Protein 4RGL (pdb70)

Sequence (317 aa):
YQPPYTITPAIVNLVAEIGEIIGRYTVLAEQNLTPRLRRENRIRTIQASLAIENNTLTLEQVTAVIDGKRVLGHPREIQEVRNAFATYEAEDWDASVEGDLLAAHELLRGLVDETGRYRSGGVGIFRGEQLVHAPPADRVPKLADLLDWLENTNEHPLVASCIFHYEFEFIHPFADGNGRGRLWQTLILRNWKPLLAYLPVETVIRDRQEDYYRVLAVADSQADATPFVEFLGALRDAVREAVSTDHQVTDQVAALIRAIGGGELSSNDLQALGLSHRPTFRNNYLNPAEDEWIERTQPDSPRSPTQRYRLTGKGQR

B-factor: mean 91.27, std 25.78, range [36.93, 180.99]

Foldseek 3Di:
DDAQDDDDPLLVVLVVLLVVLVVVCPDCVVVVCDPVNLVLLLLLQQQLLVVLVVLPADSVQLCCLVVVHDHDDDPLSSVLSVLSSVLLVCVPDDLLDLQRVQVSQCSNDPNDDDGSFFDQADEWQDQDPDDIDAPGLVCLVVLNVLSVCLVPPPDDLLQNLLSSLLSQSRHVGHRDCSSVSSSSSCVSVCVVPVVSSSQSLSNLCSVCSNVLSVQSVVCVVVSHSHSSSSCSVSSSVRSVVVVVVVCDDDPQQVQLLVQQPAHWADLVSSVSVPDDDSVCCVVVYVVVVCVQQKDWPCPVCPPDPPIIIGGDPDDDD

InterPro domains:
  IPR003812 Fido domain [PF02661] (106-200)
  IPR003812 Fido domain [PS51459] (103-245)
  IPR036390 Winged helix DNA-binding domain superfamily [SSF46785] (270-339)
  IPR036597 Fido-like domain superfamily [G3DSA:1.10.3290.10] (18-261)
  IPR036597 Fido-like domain superfamily [SSF140931] (83-255)
  IPR040198 Fido domain-containing protein [PTHR13504] (40-256)
  IPR049514 Filamentation induced by cAMP protein Fic-like, C-terminal domain [PF21247] (266-329)

Nearest PDB structures (foldseek):
  4rgl-assembly1_A  TM=1.003E+00  e=3.713E-45  Oleidesulfovibrio alaskensis G20
  8cil-assembly1_B  TM=5.650E-01  e=2.482E-09  Coxiella burnetii
  8cil-assembly1_A  TM=5.844E-01  e=5.181E-09  Coxiella burnetii
  7xux-assembly1_B  TM=5.825E-01  e=9.828E-08  Yersinia pseudotuberculosis IP 32953
  2di3-assembly1_B  TM=2.719E-01  e=4.373E+00  Corynebacterium glutamicum

Organism: Oleidesulfovibrio alaskensis (strain ATCC BAA-1058 / DSM 17464 / G20) (NCBI:txid207559)

Radius of gyration: 26.07 Å; Cα contacts (8 Å, |Δi|>4): 380; chains: 1; bounding box: 66×76×45 Å

Secondary structure (DSSP, 8-state):
--------HHHHHHHHHHHHHHHHHTTTGGGT--HHHHHHHHHHHHHHHHHHTT----HHHHHHHHHT----S-HHHHHHHHHHHHHHT-----TT-HHHHHHHHHH---S-SS-SS--SS--PPP-TTSPP----TTTTTT--HHHHHHHH--S-HHHHHHHHHHHHHHH--SSS-S---HHHHHHHHHTT-GGGGG--THHHHHHTHHHHHHHHHHHHHHT-SHHHHH--HHHHHHHHHHHHTT----HHHHHHHHHHTTS-EETTT---S----HHHHIIIIITT---SSEEES-SS-SS-TT-EEEESS----

Solvent-accessible surface area: 16980 Å² total

Structure (mmCIF, N/CA/C/O backbone):
data_4RGL
#
_entry.id   4RGL
#
_cell.length_a   56.129
_cell.length_b   56.129
_cell.length_c   251.447
_cell.angle_alpha   90.000
_cell.angle_beta   90.000
_cell.angle_gamma   90.000
#
_symmetry.space_group_name_H-M   'P 43 21 2'
#
loop_
_entity.id
_entity.type
_entity.pdbx_description
1 polymer 'Filamentation induced by cAMP protein Fic'
2 non-polymer 'UNKNOWN LIGAND'
3 water water
#
loop_
_atom_site.group_PDB
_atom_site.id
_atom_site.type_symbol
_atom_site.label_atom_id
_atom_site.label_alt_id
_atom_site.label_comp_id
_atom_site.label_asym_id
_atom_site.label_entity_id
_atom_site.label_seq_id
_atom_site.pdbx_PDB_ins_code
_atom_site.Cartn_x
_atom_site.Cartn_y
_atom_site.Cartn_z
_atom_site.occupancy
_atom_site.B_iso_or_equiv
_atom_site.auth_seq_id
_atom_site.auth_comp_id
_atom_site.auth_asym_id
_atom_site.auth_atom_id
_atom_site.pdbx_PDB_model_num
ATOM 1 N N . TYR A 1 8 ? 4.596 -12.518 46.377 1.00 140.37 7 TYR A N 1
ATOM 2 C CA . TYR A 1 8 ? 5.202 -11.195 46.289 1.00 137.47 7 TYR A CA 1
ATOM 3 C C . TYR A 1 8 ? 4.583 -10.222 47.306 1.00 140.20 7 TYR A C 1
ATOM 4 O O . TYR A 1 8 ? 3.357 -10.085 47.369 1.00 140.46 7 TYR A O 1
ATOM 13 N N . GLN A 1 9 ? 5.442 -9.477 48.030 1.00 134.89 8 GLN A N 1
ATOM 14 C CA . GLN A 1 9 ? 5.009 -8.393 48.911 1.00 133.53 8 GLN A CA 1
ATOM 15 C C . GLN A 1 9 ? 6.153 -7.373 49.104 1.00 135.17 8 GLN A C 1
ATOM 16 O O . GLN A 1 9 ? 7.302 -7.758 49.346 1.00 134.89 8 GLN A O 1
ATOM 22 N N . PRO A 1 10 ? 5.855 -6.061 48.998 1.00 129.66 9 PRO A N 1
ATOM 23 C CA . PRO A 1 10 ? 6.916 -5.052 49.186 1.00 128.00 9 PRO A CA 1
ATOM 24 C C . PRO A 1 10 ? 7.399 -4.978 50.667 1.00 133.26 9 PRO A C 1
ATOM 25 O O . PRO A 1 10 ? 6.757 -5.555 51.556 1.00 134.45 9 PRO A O 1
ATOM 29 N N . PRO A 1 11 ? 8.550 -4.280 50.953 1.00 129.08 10 PRO A N 1
ATOM 30 C CA . PRO A 1 11 ? 9.074 -4.266 52.342 1.00 129.75 10 PRO A CA 1
ATOM 31 C C . PRO A 1 11 ? 8.214 -3.413 53.287 1.00 132.71 10 PRO A C 1
ATOM 32 O O . PRO A 1 11 ? 8.676 -2.386 53.798 1.00 131.54 10 PRO A O 1
ATOM 36 N N . TYR A 1 12 ? 6.994 -3.874 53.573 1.00 129.49 11 TYR A N 1
ATOM 37 C CA . TYR A 1 12 ? 6.093 -3.158 54.455 1.00 129.16 11 TYR A CA 1
ATOM 38 C C . TYR A 1 12 ? 6.250 -3.648 55.891 1.00 134.37 11 TYR A C 1
ATOM 39 O O . TYR A 1 12 ? 5.889 -4.789 56.200 1.00 136.45 11 TYR A O 1
ATOM 41 N N . THR A 1 13 ? 6.865 -2.812 56.759 1.00 129.04 12 THR A N 1
ATOM 42 C CA . THR A 1 13 ? 7.008 -3.109 58.196 1.00 129.61 12 THR A CA 1
ATOM 43 C C . THR A 1 13 ? 6.503 -1.910 59.014 1.00 130.20 12 THR A C 1
ATOM 44 O O . THR A 1 13 ? 7.041 -0.806 58.890 1.00 128.85 12 THR A O 1
ATOM 48 N N . ILE A 1 14 ? 5.426 -2.116 59.803 1.00 125.08 13 ILE A N 1
ATOM 49 C CA . ILE A 1 14 ? 4.768 -1.039 60.561 1.00 123.16 13 ILE A CA 1
ATOM 50 C C . ILE A 1 14 ? 5.692 -0.539 61.710 1.00 124.43 13 ILE A C 1
ATOM 51 O O . ILE A 1 14 ? 6.655 -1.215 62.069 1.00 125.45 13 ILE A O 1
ATOM 56 N N . THR A 1 15 ? 5.417 0.670 62.225 1.00 117.72 14 THR A N 1
ATOM 57 C CA . THR A 1 15 ? 6.197 1.291 63.298 1.00 117.11 14 THR A CA 1
ATOM 58 C C . THR A 1 15 ? 5.259 2.165 64.181 1.00 119.57 14 THR A C 1
ATOM 59 O O . THR A 1 15 ? 4.248 2.669 63.686 1.00 118.55 14 THR A O 1
ATOM 63 N N . PRO A 1 16 ? 5.581 2.366 65.496 1.00 115.86 15 PRO A N 1
ATOM 64 C CA . PRO A 1 16 ? 4.693 3.188 66.347 1.00 115.27 15 PRO A CA 1
ATOM 65 C C . PRO A 1 16 ? 4.445 4.593 65.766 1.00 113.00 15 PRO A C 1
ATOM 66 O O . PRO A 1 16 ? 3.420 5.197 66.056 1.00 112.74 15 PRO A O 1
ATOM 70 N N . ALA A 1 17 ? 5.375 5.101 64.944 1.00 104.77 16 ALA A N 1
ATOM 71 C CA . ALA A 1 17 ? 5.206 6.407 64.304 1.00 101.26 16 ALA A CA 1
ATOM 72 C C . ALA A 1 17 ? 4.079 6.368 63.259 1.00 99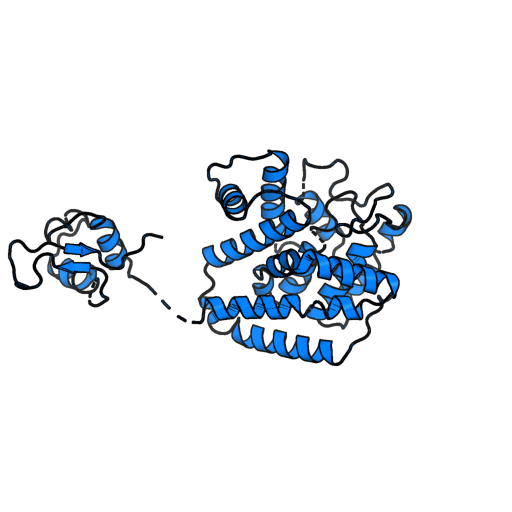.97 16 ALA A C 1
ATOM 73 O O . ALA A 1 17 ? 3.297 7.317 63.167 1.00 98.90 16 ALA A O 1
ATOM 75 N N . ILE A 1 18 ? 3.969 5.238 62.495 1.00 93.17 17 ILE A N 1
ATOM 76 C CA . ILE A 1 18 ? 2.931 5.071 61.465 1.00 90.43 17 ILE A CA 1
ATOM 77 C C . ILE A 1 18 ? 1.533 5.075 62.105 1.00 93.29 17 ILE A C 1
ATOM 78 O O . ILE A 1 18 ? 0.668 5.833 61.666 1.00 91.60 17 ILE A O 1
ATOM 83 N N . VAL A 1 19 ? 1.316 4.238 63.155 1.00 91.06 18 VAL A N 1
ATOM 84 C CA . VAL A 1 19 ? -0.007 4.118 63.788 1.00 91.41 18 VAL A CA 1
ATOM 85 C C . VAL A 1 19 ? -0.446 5.483 64.373 1.00 91.27 18 VAL A C 1
ATOM 86 O O . VAL A 1 19 ? -1.619 5.832 64.279 1.00 90.35 18 VAL A O 1
ATOM 90 N N . ASN A 1 20 ? 0.517 6.283 64.886 1.00 85.69 19 ASN A N 1
ATOM 91 C CA . ASN A 1 20 ? 0.221 7.617 65.415 1.00 84.74 19 ASN A CA 1
ATOM 92 C C . ASN A 1 20 ? -0.159 8.585 64.279 1.00 84.19 19 ASN A C 1
ATOM 93 O O . ASN A 1 20 ? -1.052 9.425 64.453 1.00 83.13 19 ASN A O 1
ATOM 98 N N . LEU A 1 21 ? 0.484 8.437 63.105 1.00 77.94 20 LEU A N 1
ATOM 99 C CA . LEU A 1 21 ? 0.166 9.272 61.937 1.00 74.67 20 LEU A CA 1
ATOM 100 C C . LEU A 1 21 ? -1.183 8.879 61.349 1.00 77.42 20 LEU A C 1
ATOM 101 O O . LEU A 1 21 ? -1.980 9.752 61.019 1.00 76.57 20 LEU A O 1
ATOM 106 N N . VAL A 1 22 ? -1.479 7.559 61.308 1.00 73.75 21 VAL A N 1
ATOM 107 C CA . VAL A 1 22 ? -2.772 7.056 60.831 1.00 73.10 21 VAL A CA 1
ATOM 108 C C . VAL A 1 22 ? -3.887 7.541 61.775 1.00 78.40 21 VAL A C 1
ATOM 109 O O . VAL A 1 22 ? -4.918 8.030 61.310 1.00 77.73 21 VAL A O 1
ATOM 113 N N . ALA A 1 23 ? -3.633 7.492 63.095 1.00 76.61 22 ALA A N 1
ATOM 114 C CA . ALA A 1 23 ? -4.585 7.953 64.095 1.00 77.53 22 ALA A CA 1
ATOM 115 C C . ALA A 1 23 ? -4.873 9.436 63.935 1.00 80.42 22 ALA A C 1
ATOM 116 O O . ALA A 1 23 ? -6.036 9.846 63.994 1.00 80.63 22 ALA A O 1
ATOM 118 N N . GLU A 1 24 ? -3.821 10.253 63.723 1.00 75.54 23 GLU A N 1
ATOM 119 C CA . GLU A 1 24 ? -4.000 11.692 63.608 1.00 74.53 23 GLU A CA 1
ATOM 120 C C . GLU A 1 24 ? -4.705 12.046 62.281 1.00 76.50 23 GLU A C 1
ATOM 121 O O . GLU A 1 24 ? -5.701 12.775 62.299 1.00 75.83 23 GLU A O 1
ATOM 127 N N . ILE A 1 25 ? -4.231 11.464 61.135 1.00 71.23 24 ILE A N 1
ATOM 128 C CA . ILE A 1 25 ? -4.862 11.691 59.823 1.00 69.44 24 ILE A CA 1
ATOM 129 C C . ILE A 1 25 ? -6.341 11.306 59.893 1.00 74.24 24 ILE A C 1
ATOM 130 O O . ILE A 1 25 ? -7.204 12.118 59.561 1.00 73.62 24 ILE A O 1
ATOM 135 N N . GLY A 1 26 ? -6.617 10.104 60.414 1.00 72.01 25 GLY A N 1
ATOM 136 C CA . GLY A 1 26 ? -7.978 9.617 60.607 1.00 72.62 25 GLY A CA 1
ATOM 137 C C . GLY A 1 26 ? -8.848 10.596 61.365 1.00 76.40 25 GLY A C 1
ATOM 138 O O . GLY A 1 26 ? -9.915 10.980 60.883 1.00 75.75 25 GLY A O 1
ATOM 139 N N . GLU A 1 27 ? -8.350 11.087 62.519 1.00 73.63 26 GLU A N 1
ATOM 140 C CA . GLU A 1 27 ? -9.080 12.055 63.333 1.00 74.44 26 GLU A CA 1
ATOM 141 C C . GLU A 1 27 ? -9.281 13.381 62.574 1.00 79.94 26 GLU A C 1
ATOM 142 O O . GLU A 1 27 ? -10.387 13.921 62.575 1.00 80.28 26 GLU A O 1
ATOM 148 N N . ILE A 1 28 ? -8.207 13.901 61.920 1.00 76.55 27 ILE A N 1
ATOM 149 C CA . ILE A 1 28 ? -8.288 15.170 61.180 1.00 75.77 27 ILE A CA 1
ATOM 150 C C . ILE A 1 28 ? -9.367 15.069 60.076 1.00 80.23 27 ILE A C 1
ATOM 151 O O . ILE A 1 28 ? -10.147 16.004 59.902 1.00 79.35 27 ILE A O 1
ATOM 156 N N . ILE A 1 29 ? -9.432 13.908 59.361 1.00 77.59 28 ILE A N 1
ATOM 157 C CA . ILE A 1 29 ? -10.455 13.683 58.325 1.00 77.44 28 ILE A CA 1
ATOM 158 C C . ILE A 1 29 ? -11.847 13.625 58.974 1.00 87.30 28 ILE A C 1
ATOM 159 O O . ILE A 1 29 ? -12.812 14.151 58.414 1.00 86.87 28 ILE A O 1
ATOM 164 N N . GLY A 1 30 ? -11.916 13.063 60.186 1.00 88.74 29 GLY A N 1
ATOM 165 C CA . GLY A 1 30 ? -13.147 13.027 60.969 1.00 91.91 29 GLY A CA 1
ATOM 166 C C . GLY A 1 30 ? -13.740 14.407 61.179 1.00 99.68 29 GLY A C 1
ATOM 167 O O . GLY A 1 30 ? -14.945 14.541 61.372 1.00 100.56 29 GLY A O 1
ATOM 168 N N . ARG A 1 31 ? -12.880 15.453 61.126 1.00 97.93 30 ARG A N 1
ATOM 169 C CA . ARG A 1 31 ? -13.303 16.856 61.170 1.00 98.73 30 ARG A CA 1
ATOM 170 C C . ARG A 1 31 ? -13.463 17.418 59.746 1.00 103.96 30 ARG A C 1
ATOM 171 O O . ARG A 1 31 ? -14.494 18.011 59.426 1.00 103.52 30 ARG A O 1
ATOM 179 N N . TYR A 1 32 ? -12.435 17.195 58.880 1.00 101.94 31 TYR A N 1
ATOM 180 C CA . TYR A 1 32 ? -12.400 17.665 57.473 1.00 101.42 31 TYR A CA 1
ATOM 181 C C . TYR A 1 32 ? -13.712 17.313 56.730 1.00 107.67 31 TYR A C 1
ATOM 182 O O . TYR A 1 32 ? -14.057 17.971 55.746 1.00 106.50 31 TYR A O 1
ATOM 191 N N . THR A 1 33 ? -14.441 16.286 57.217 1.00 106.62 32 THR A N 1
ATOM 192 C CA . THR A 1 33 ? -15.72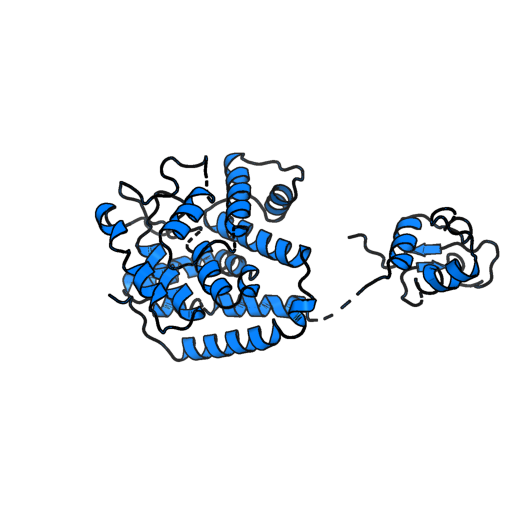9 15.905 56.651 1.00 107.35 32 THR A CA 1
ATOM 193 C C . THR A 1 33 ? -16.853 16.712 57.355 1.00 114.67 32 THR A C 1
ATOM 194 O O . THR A 1 33 ? -16.913 17.931 57.198 1.00 113.15 32 THR A O 1
ATOM 198 N N . VAL A 1 34 ? -17.704 16.030 58.174 1.00 115.49 33 VAL A N 1
ATOM 199 C CA . VAL A 1 34 ? -18.821 16.664 58.919 1.00 117.75 33 VAL A CA 1
ATOM 200 C C . VAL A 1 34 ? -19.555 17.714 58.008 1.00 124.36 33 VAL A C 1
ATOM 201 O O . VAL A 1 34 ? -20.146 17.337 56.991 1.00 124.30 33 VAL A O 1
ATOM 205 N N . LEU A 1 35 ? -19.470 19.019 58.364 1.00 122.21 34 LEU A N 1
ATOM 206 C CA . LEU A 1 35 ? -20.077 20.096 57.578 1.00 121.41 34 LEU A CA 1
ATOM 207 C C . LEU A 1 35 ? -18.998 20.914 56.867 1.00 124.16 34 LEU A C 1
ATOM 208 O O . LEU A 1 35 ? -19.323 21.817 56.088 1.00 123.18 34 LEU A O 1
ATOM 213 N N . ALA A 1 36 ? -17.696 20.561 57.095 1.0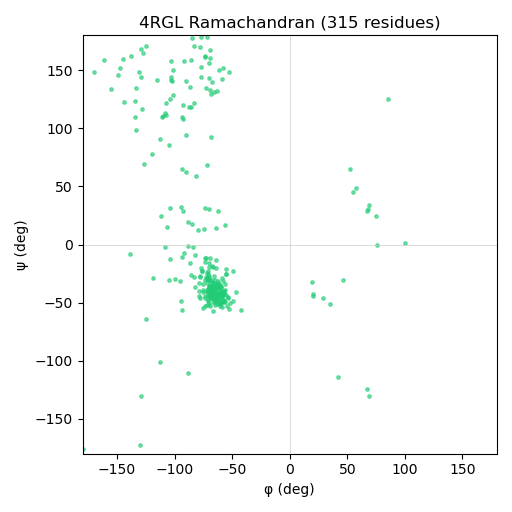0 120.30 35 ALA A N 1
ATOM 214 C CA . ALA A 1 36 ? -16.565 21.206 56.410 1.00 118.54 35 ALA A CA 1
ATOM 215 C C . ALA A 1 36 ? -16.542 20.817 54.918 1.00 121.35 35 ALA A C 1
ATOM 216 O O . ALA A 1 36 ? -15.897 21.491 54.110 1.00 119.33 35 ALA A O 1
ATOM 218 N N . GLU A 1 37 ? -17.286 19.740 54.554 1.00 118.91 36 GLU A N 1
ATOM 219 C CA . GLU A 1 37 ? -17.479 19.332 53.163 1.00 117.80 36 GLU A CA 1
ATOM 220 C C . GLU A 1 37 ? -18.524 20.222 52.496 1.00 120.93 36 GLU A C 1
ATOM 221 O O . GLU A 1 37 ? -18.472 20.432 51.282 1.00 120.16 36 GLU A O 1
ATOM 223 N N . GLN A 1 38 ? -19.463 20.790 53.310 1.00 117.36 37 GLN A N 1
ATOM 224 C CA . GLN A 1 38 ? -20.492 21.721 52.824 1.00 116.65 37 GLN A CA 1
ATOM 225 C C . GLN A 1 38 ? -19.945 23.183 52.774 1.00 117.86 37 GLN A C 1
ATOM 226 O O . GLN A 1 38 ? -20.726 24.139 52.695 1.00 117.95 37 GLN A O 1
ATOM 228 N N . ASN A 1 39 ? -18.604 23.336 52.812 1.00 111.66 38 ASN A N 1
ATOM 229 C CA . ASN A 1 39 ? -17.933 24.633 52.666 1.00 109.71 38 ASN A CA 1
ATOM 230 C C . ASN A 1 39 ? -17.038 24.616 51.440 1.00 110.37 38 ASN A C 1
ATOM 231 O O . ASN A 1 39 ? -16.809 25.657 50.824 1.00 109.33 38 ASN A O 1
ATOM 236 N N . LEU A 1 40 ? -16.528 23.412 51.079 1.00 105.09 39 LEU A N 1
ATOM 237 C CA . LEU A 1 40 ? -15.642 23.215 49.931 1.00 102.72 39 LEU A CA 1
ATOM 238 C C . LEU A 1 40 ? -16.410 23.439 48.615 1.00 105.10 39 LEU A C 1
ATOM 239 O O . LEU A 1 40 ? -17.065 22.519 48.111 1.00 105.67 39 LEU A O 1
ATOM 244 N N . THR A 1 41 ? -16.367 24.683 48.091 1.00 99.16 40 THR A N 1
ATOM 245 C CA . THR A 1 41 ? -17.067 25.062 46.856 1.00 97.61 40 THR A CA 1
ATOM 246 C C . THR A 1 41 ? -16.279 24.561 45.605 1.00 98.18 40 THR A C 1
ATOM 247 O O . THR A 1 41 ? -15.128 24.125 45.734 1.00 96.81 40 THR A O 1
ATOM 251 N N . PRO A 1 42 ? -16.874 24.643 44.372 1.00 93.24 41 PRO A N 1
ATOM 252 C CA . PRO A 1 42 ? -16.138 24.188 43.177 1.00 91.83 41 PRO A CA 1
ATOM 253 C C . PRO A 1 42 ? -14.847 24.988 42.952 1.00 93.49 41 PRO A C 1
ATOM 254 O O . PRO A 1 42 ? -13.841 24.423 42.504 1.00 92.93 41 PRO A O 1
ATOM 258 N N . ARG A 1 43 ? -14.868 26.309 43.282 1.00 87.82 42 ARG A N 1
ATOM 259 C CA . ARG A 1 43 ? -13.690 27.170 43.145 1.00 85.70 42 ARG A CA 1
ATOM 260 C C . ARG A 1 43 ? -12.568 26.709 44.078 1.00 85.55 42 ARG A C 1
ATOM 261 O O . ARG A 1 43 ? -11.414 26.639 43.653 1.00 84.12 42 ARG A O 1
ATOM 269 N N . LEU A 1 44 ? -12.916 26.331 45.337 1.00 79.81 43 LEU A N 1
ATOM 270 C CA . LEU A 1 44 ? -11.930 25.844 46.314 1.00 78.23 43 LEU A CA 1
ATOM 271 C C . LEU A 1 44 ? -11.335 24.500 45.867 1.00 77.42 43 LEU A C 1
ATOM 272 O O . LEU A 1 44 ? -10.115 24.319 45.939 1.00 76.20 43 LEU A O 1
ATOM 277 N N . ARG A 1 45 ? -12.193 23.572 45.351 1.00 71.17 44 ARG A N 1
ATOM 278 C CA . ARG A 1 45 ? -11.713 22.306 44.776 1.00 69.31 44 ARG A CA 1
ATOM 279 C C . ARG A 1 45 ? -10.732 22.578 43.644 1.00 70.48 44 ARG A C 1
ATOM 280 O O . ARG A 1 45 ? -9.690 21.928 43.558 1.00 70.06 44 ARG A O 1
ATOM 288 N N . ARG A 1 46 ? -11.052 23.568 42.788 1.00 65.27 45 ARG A N 1
ATOM 289 C CA . ARG A 1 46 ? -10.201 23.938 41.671 1.00 64.60 45 ARG A CA 1
ATOM 290 C C . ARG A 1 46 ? -8.891 24.569 42.171 1.00 68.12 45 ARG A C 1
ATOM 291 O O . ARG A 1 46 ? -7.819 24.205 41.692 1.00 67.07 45 ARG A O 1
ATOM 299 N N . GLU A 1 47 ? -8.978 25.491 43.167 1.00 64.81 46 GLU A N 1
ATOM 300 C CA . GLU A 1 47 ? -7.789 26.122 43.754 1.00 64.09 46 GLU A CA 1
ATOM 301 C C . GLU A 1 47 ? -6.810 25.065 44.229 1.00 65.47 46 GLU A C 1
ATOM 302 O O . GLU A 1 47 ? -5.623 25.140 43.917 1.00 64.58 46 GLU A O 1
ATOM 308 N N . ASN A 1 48 ? -7.320 24.035 44.932 1.00 61.29 47 ASN A N 1
ATOM 309 C CA . ASN A 1 48 ? -6.504 22.927 45.419 1.00 60.83 47 ASN A CA 1
ATOM 310 C C . ASN A 1 48 ? -5.961 22.105 44.267 1.00 64.02 47 ASN A C 1
ATOM 311 O O . ASN A 1 48 ? -4.769 21.788 44.247 1.00 63.95 47 ASN A O 1
ATOM 316 N N . ARG A 1 49 ? -6.832 21.768 43.284 1.00 59.46 48 ARG A N 1
ATOM 317 C CA . ARG A 1 49 ? -6.430 20.999 42.108 1.00 57.95 48 ARG A CA 1
ATOM 318 C C . ARG A 1 49 ? -5.308 21.729 41.341 1.00 60.24 48 ARG A C 1
ATOM 319 O O . ARG A 1 49 ? -4.315 21.105 40.983 1.00 59.99 48 ARG A O 1
ATOM 327 N N . ILE A 1 50 ? -5.436 23.071 41.168 1.00 55.93 49 ILE A N 1
ATOM 328 C CA . ILE A 1 50 ? -4.417 23.877 40.491 1.00 55.40 49 ILE A CA 1
ATOM 329 C C . ILE A 1 50 ? -3.085 23.818 41.289 1.00 60.50 49 ILE A C 1
ATOM 330 O O . ILE A 1 50 ? -2.022 23.632 40.689 1.00 61.06 49 ILE A O 1
ATOM 335 N N . ARG A 1 51 ? -3.163 23.897 42.651 1.00 55.89 50 ARG A N 1
ATOM 336 C CA . ARG A 1 51 ? -1.982 23.785 43.522 1.00 55.13 50 ARG A CA 1
ATOM 337 C C . ARG A 1 51 ? -1.308 22.418 43.356 1.00 59.08 50 ARG A C 1
ATOM 338 O O . ARG A 1 51 ? -0.082 22.348 43.251 1.00 59.20 50 ARG A O 1
ATOM 346 N N . THR A 1 52 ? -2.116 21.327 43.321 1.00 54.96 51 THR A N 1
ATOM 347 C CA . THR A 1 52 ? -1.613 19.963 43.104 1.00 55.03 51 THR A CA 1
ATOM 348 C C . THR A 1 52 ? -0.849 19.873 41.756 1.00 59.01 51 THR A C 1
ATOM 349 O O . THR A 1 52 ? 0.284 19.384 41.716 1.00 58.85 51 THR A O 1
ATOM 353 N N . ILE A 1 53 ? -1.463 20.373 40.677 1.00 54.61 52 ILE A N 1
ATOM 354 C CA . ILE A 1 53 ? -0.885 20.310 39.341 1.00 54.22 52 ILE A CA 1
ATOM 355 C C . ILE A 1 53 ? 0.402 21.144 39.279 1.00 60.51 52 ILE A C 1
ATOM 356 O O . ILE A 1 53 ? 1.446 20.626 38.879 1.00 60.49 52 ILE A O 1
ATOM 361 N N . GLN A 1 54 ? 0.337 22.419 39.714 1.00 57.99 53 GLN A N 1
ATOM 362 C CA . GLN A 1 54 ? 1.489 23.311 39.667 1.00 57.91 53 GLN A CA 1
ATOM 363 C C . GLN A 1 54 ? 2.671 22.714 40.444 1.00 63.90 53 GLN A C 1
ATOM 364 O O . GLN A 1 54 ? 3.772 22.649 39.913 1.00 64.33 53 GLN A O 1
ATOM 370 N N . ALA A 1 55 ? 2.430 22.244 41.683 1.00 61.46 54 ALA A N 1
ATOM 371 C CA . ALA A 1 55 ? 3.498 21.688 42.519 1.00 61.46 54 ALA A CA 1
ATOM 372 C C . ALA A 1 55 ? 4.054 20.386 41.924 1.00 63.64 54 ALA A C 1
ATOM 373 O O . ALA A 1 55 ? 5.270 20.245 41.806 1.00 63.47 54 ALA A O 1
ATOM 375 N N . SER A 1 56 ? 3.161 19.449 41.508 1.00 58.97 55 SER A N 1
ATOM 376 C CA . SER A 1 56 ? 3.590 18.166 40.912 1.00 58.42 55 SER A CA 1
ATOM 377 C C . SER A 1 56 ? 4.483 18.405 39.686 1.00 63.25 55 SER A C 1
ATOM 378 O O . SER A 1 56 ? 5.525 17.759 39.551 1.00 63.35 55 SER A O 1
ATOM 381 N N . LEU A 1 57 ? 4.117 19.396 38.838 1.00 60.26 56 LEU A N 1
ATOM 382 C CA . LEU A 1 57 ? 4.909 19.746 37.654 1.00 60.35 56 LEU A CA 1
ATOM 383 C C . LEU A 1 57 ? 6.173 20.526 38.046 1.00 64.70 56 LEU A C 1
ATOM 384 O O . LEU A 1 57 ? 7.218 20.349 37.419 1.00 65.33 56 LEU A O 1
ATOM 389 N N . ALA A 1 58 ? 6.087 21.366 39.105 1.00 60.33 57 ALA A N 1
ATOM 390 C CA . ALA A 1 58 ? 7.242 22.147 39.582 1.00 60.32 57 ALA A CA 1
ATOM 391 C C . ALA A 1 58 ? 8.358 21.228 40.066 1.00 63.82 57 ALA A C 1
ATOM 392 O O . ALA A 1 58 ? 9.537 21.534 39.864 1.00 63.55 57 ALA A O 1
ATOM 394 N N . ILE A 1 59 ? 7.988 20.074 40.684 1.00 59.90 58 ILE A N 1
ATOM 395 C CA . ILE A 1 59 ? 8.963 19.090 41.171 1.00 59.70 58 ILE A CA 1
ATOM 396 C C . ILE A 1 59 ? 9.774 18.536 39.995 1.00 64.90 58 ILE A C 1
ATOM 397 O O . ILE A 1 59 ? 10.972 18.288 40.136 1.00 64.79 58 ILE A O 1
ATOM 402 N N . GLU A 1 60 ? 9.135 18.403 38.816 1.00 62.62 59 GLU A N 1
ATOM 403 C CA . GLU A 1 60 ? 9.808 17.889 37.629 1.00 63.02 59 GLU A CA 1
ATOM 404 C C . GLU A 1 60 ? 10.348 19.058 36.762 1.00 68.37 59 GLU A C 1
ATOM 405 O O . GLU A 1 60 ? 10.434 18.943 35.535 1.00 68.12 59 GLU A O 1
ATOM 411 N N . ASN A 1 61 ? 10.741 20.167 37.428 1.00 66.62 60 ASN A N 1
ATOM 412 C CA . ASN A 1 61 ? 11.466 21.291 36.829 1.00 67.88 60 ASN A CA 1
ATOM 413 C C . ASN A 1 61 ? 10.601 22.093 35.808 1.00 71.60 60 ASN A C 1
ATOM 414 O O . ASN A 1 61 ? 11.159 22.762 34.934 1.00 72.01 60 ASN A O 1
ATOM 419 N N . ASN A 1 62 ? 9.271 22.149 36.020 1.00 67.64 61 ASN A N 1
ATOM 420 C CA . ASN A 1 62 ? 8.412 23.039 35.225 1.00 67.35 61 ASN A CA 1
ATOM 421 C C . ASN A 1 62 ? 8.456 24.441 35.839 1.00 71.85 61 ASN A C 1
ATOM 422 O O . ASN A 1 62 ? 8.213 24.597 37.039 1.00 70.86 61 ASN A O 1
ATOM 427 N N . THR A 1 63 ? 8.876 25.436 35.054 1.00 70.50 62 THR A N 1
ATOM 428 C CA . THR A 1 63 ? 9.187 26.771 35.577 1.00 71.98 62 THR A CA 1
ATOM 429 C C . THR A 1 63 ? 7.918 27.676 35.719 1.00 76.91 62 THR A C 1
ATOM 430 O O . THR A 1 63 ? 8.038 28.815 36.191 1.00 77.98 62 THR A O 1
ATOM 434 N N . LEU A 1 64 ? 6.727 27.176 35.324 1.00 72.10 63 LEU A N 1
ATOM 435 C CA . LEU A 1 64 ? 5.499 27.976 35.427 1.00 71.85 63 LEU A CA 1
ATOM 436 C C . LEU A 1 64 ? 5.114 28.215 36.893 1.00 76.74 63 LEU A C 1
ATOM 437 O O . LEU A 1 64 ? 5.266 27.317 37.734 1.00 76.72 63 LEU A O 1
ATOM 442 N N . THR A 1 65 ? 4.654 29.445 37.206 1.00 73.08 64 THR A N 1
ATOM 443 C CA . THR A 1 65 ? 4.242 29.818 38.566 1.00 72.21 64 THR A CA 1
ATOM 444 C C . THR A 1 65 ? 2.804 29.376 38.820 1.00 75.09 64 THR A C 1
ATOM 445 O O . THR A 1 65 ? 2.102 28.999 37.877 1.00 75.17 64 THR A O 1
ATOM 449 N N . LEU A 1 66 ? 2.341 29.472 40.082 1.00 71.01 65 LEU A N 1
ATOM 450 C CA . LEU A 1 66 ? 0.953 29.141 40.422 1.00 69.86 65 LEU A CA 1
ATOM 451 C C . LEU A 1 66 ? -0.006 30.075 39.683 1.00 75.35 65 LEU A C 1
ATOM 452 O O . LEU A 1 66 ? -0.972 29.611 39.080 1.00 74.79 65 LEU A O 1
ATOM 457 N N . GLU A 1 67 ? 0.332 31.382 39.634 1.00 73.80 66 GLU A N 1
ATOM 458 C CA . GLU A 1 67 ? -0.449 32.388 38.909 1.00 74.55 66 GLU A CA 1
ATOM 459 C C . GLU A 1 67 ? -0.569 32.012 37.409 1.00 76.14 66 GLU A C 1
ATOM 460 O O . GLU A 1 67 ? -1.647 32.149 36.823 1.00 75.55 66 GLU A O 1
ATOM 466 N N . GLN A 1 68 ? 0.533 31.502 36.809 1.00 71.34 67 GLN A N 1
ATOM 467 C CA . GLN A 1 68 ? 0.545 31.095 35.398 1.00 70.31 67 GLN A CA 1
ATOM 468 C C . GLN A 1 68 ? -0.299 29.832 35.185 1.00 72.87 67 GLN A C 1
ATOM 469 O O . GLN A 1 68 ? -1.178 29.822 34.324 1.00 73.11 67 GLN A O 1
ATOM 475 N N . VAL A 1 69 ? -0.051 28.773 35.995 1.00 67.28 68 VAL A N 1
ATOM 476 C CA . VAL A 1 69 ? -0.796 27.511 35.894 1.00 65.51 68 VAL A CA 1
ATOM 477 C C . VAL A 1 69 ? -2.315 27.782 36.057 1.00 69.35 68 VAL A C 1
ATOM 478 O O . VAL A 1 69 ? -3.121 27.236 35.298 1.00 68.53 68 VAL A O 1
ATOM 482 N N . THR A 1 70 ? -2.683 28.697 36.984 1.00 66.40 69 THR A N 1
ATOM 483 C CA . THR A 1 70 ? -4.077 29.108 37.171 1.00 66.44 69 THR A CA 1
ATOM 484 C C . THR A 1 70 ? -4.630 29.694 35.868 1.00 71.85 69 THR A C 1
ATOM 485 O O . THR A 1 70 ? -5.688 29.269 35.404 1.00 72.29 69 THR A O 1
ATOM 489 N N . ALA A 1 71 ? -3.877 30.631 35.249 1.00 68.22 70 ALA A N 1
ATOM 490 C CA . ALA A 1 71 ? -4.290 31.291 34.017 1.00 68.30 70 ALA A CA 1
ATOM 491 C C . ALA A 1 71 ? -4.441 30.282 32.856 1.00 72.05 70 ALA A C 1
ATOM 492 O O . ALA A 1 71 ? -5.366 30.412 32.055 1.00 72.35 70 ALA A O 1
ATOM 494 N N . VAL A 1 72 ? -3.542 29.257 32.785 1.00 67.88 71 VAL A N 1
ATOM 495 C CA . VAL A 1 72 ? -3.628 28.206 31.753 1.00 67.41 71 VAL A CA 1
ATOM 496 C C . VAL A 1 72 ? -4.945 27.465 31.891 1.00 72.52 71 VAL A C 1
ATOM 497 O O . VAL A 1 72 ? -5.697 27.355 30.925 1.00 72.08 71 VAL A O 1
ATOM 501 N N . ILE A 1 73 ? -5.237 26.977 33.109 1.00 70.40 72 ILE A N 1
ATOM 502 C CA . ILE A 1 73 ? -6.429 26.189 33.390 1.00 70.84 72 ILE A CA 1
ATOM 503 C C . ILE A 1 73 ? -7.699 27.084 33.320 1.00 77.26 72 ILE A C 1
ATOM 504 O O . ILE A 1 73 ? -8.754 26.606 32.913 1.00 77.05 72 ILE A O 1
ATOM 509 N N . ASP A 1 74 ? -7.570 28.390 33.651 1.00 75.36 73 ASP A N 1
ATOM 510 C CA . ASP A 1 74 ? -8.709 29.318 33.572 1.00 76.46 73 ASP A CA 1
ATOM 511 C C . ASP A 1 74 ? -9.069 29.624 32.123 1.00 81.74 73 ASP A C 1
ATOM 512 O O . ASP A 1 74 ? -10.229 29.890 31.822 1.00 82.47 73 ASP A O 1
ATOM 517 N N . GLY A 1 75 ? -8.074 29.581 31.245 1.00 78.70 74 GLY A N 1
ATOM 518 C CA . GLY A 1 75 ? -8.244 29.926 29.839 1.00 79.60 74 GLY A CA 1
ATOM 519 C C . GLY A 1 75 ? -7.761 31.329 29.531 1.00 84.39 74 GLY A C 1
ATOM 520 O O . GLY A 1 75 ? -7.819 31.773 28.379 1.00 85.01 74 GLY A O 1
ATOM 521 N N . LYS A 1 76 ? -7.227 32.032 30.574 1.00 80.65 75 LYS A N 1
ATOM 522 C CA . LYS A 1 76 ? -6.749 33.425 30.475 1.00 81.36 75 LYS A CA 1
ATOM 523 C C . LYS A 1 76 ? -5.426 33.514 29.676 1.00 87.21 75 LYS A C 1
ATOM 524 O O . LYS A 1 76 ? -4.888 32.486 29.247 1.00 86.12 75 LYS A O 1
ATOM 530 N N . ARG A 1 77 ? -4.896 34.762 29.492 1.00 86.35 76 ARG A N 1
ATOM 531 C CA . ARG A 1 77 ? -3.649 35.006 28.740 1.00 87.49 76 ARG A CA 1
ATOM 532 C C . ARG A 1 77 ? -2.458 34.384 29.460 1.00 90.78 76 ARG A C 1
ATOM 533 O O . ARG A 1 77 ? -2.312 34.559 30.676 1.00 89.41 76 ARG A O 1
ATOM 541 N N . VAL A 1 78 ? -1.620 33.617 28.724 1.00 87.63 77 VAL A N 1
ATOM 542 C CA . VAL A 1 78 ? -0.451 32.964 29.324 1.00 86.76 77 VAL A CA 1
ATOM 543 C C . VAL A 1 78 ? 0.778 33.164 28.448 1.00 91.04 77 VAL A C 1
ATOM 544 O O . VAL A 1 78 ? 0.788 32.745 27.287 1.00 90.39 77 VAL A O 1
ATOM 548 N N . LEU A 1 79 ? 1.842 33.732 29.028 1.00 88.42 78 LEU A N 1
ATOM 549 C CA . LEU A 1 79 ? 3.112 33.882 28.340 1.00 89.44 78 LEU A CA 1
ATOM 550 C C . LEU A 1 79 ? 4.130 32.915 28.922 1.00 91.98 78 LEU A C 1
ATOM 551 O O . LEU A 1 79 ? 4.448 32.990 30.114 1.00 91.21 78 LEU A O 1
ATOM 553 N N . GLY A 1 80 ? 4.543 31.944 28.113 1.00 87.54 79 GLY A N 1
ATOM 554 C CA . GLY A 1 80 ? 5.498 30.928 28.532 1.00 86.46 79 GLY A CA 1
ATOM 555 C C . GLY A 1 80 ? 5.822 29.929 27.443 1.00 90.75 79 GLY A C 1
ATOM 556 O O . GLY A 1 80 ? 5.353 30.063 26.309 1.00 90.71 79 GLY A O 1
ATOM 557 N N . HIS A 1 81 ?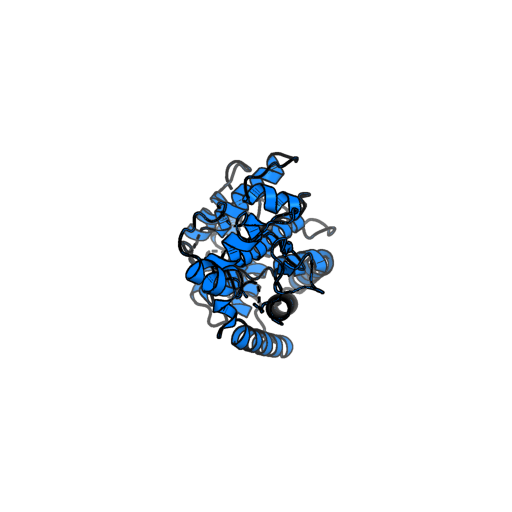 6.631 28.910 27.780 1.00 87.58 80 HIS A N 1
ATOM 558 C CA . HIS A 1 81 ? 7.034 27.881 26.827 1.00 87.85 80 HIS A CA 1
ATOM 559 C C . HIS A 1 81 ? 5.838 26.991 26.459 1.00 89.21 80 HIS A C 1
ATOM 560 O O . HIS A 1 81 ? 5.106 26.545 27.344 1.00 87.77 80 HIS A O 1
ATOM 567 N N . PRO A 1 82 ? 5.613 26.724 25.144 1.00 84.65 81 PRO A N 1
ATOM 568 C CA . PRO A 1 82 ? 4.421 25.943 24.751 1.00 83.09 81 PRO A CA 1
ATOM 569 C C . PRO A 1 82 ? 4.425 24.521 25.328 1.00 82.87 81 PRO A C 1
ATOM 570 O O . PRO A 1 82 ? 3.359 23.974 25.614 1.00 82.04 81 PRO A O 1
ATOM 574 N N . ARG A 1 83 ? 5.618 23.931 25.512 1.00 77.33 82 ARG A N 1
ATOM 575 C CA . ARG A 1 83 ? 5.747 22.574 26.056 1.00 75.59 82 ARG A CA 1
ATOM 576 C C . ARG A 1 83 ? 5.329 22.540 27.535 1.00 76.14 82 ARG A C 1
ATOM 577 O O . ARG A 1 83 ? 4.636 21.615 27.954 1.00 74.78 82 ARG A O 1
ATOM 585 N N . GLU A 1 84 ? 5.720 23.572 28.313 1.00 71.25 83 GLU A N 1
ATOM 586 C CA . GLU A 1 84 ? 5.342 23.667 29.725 1.00 69.32 83 GLU A CA 1
ATOM 587 C C . GLU A 1 84 ? 3.846 23.923 29.874 1.00 72.58 83 GLU A C 1
ATOM 588 O O . GLU A 1 84 ? 3.220 23.392 30.790 1.00 72.38 83 GLU A O 1
ATOM 594 N N . ILE A 1 85 ? 3.272 24.745 28.978 1.00 68.81 84 ILE A N 1
ATOM 595 C CA . ILE A 1 85 ? 1.845 25.064 29.010 1.00 68.09 84 ILE A CA 1
ATOM 596 C C . ILE A 1 85 ? 1.015 23.802 28.646 1.00 70.82 84 ILE A C 1
ATOM 597 O O . ILE A 1 85 ? -0.022 23.552 29.266 1.00 69.51 84 ILE A O 1
ATOM 602 N N . GLN A 1 86 ? 1.524 22.969 27.702 1.00 67.49 85 GLN A N 1
ATOM 603 C CA . GLN A 1 86 ? 0.837 21.732 27.329 1.00 67.00 85 GLN A CA 1
ATOM 604 C C . GLN A 1 86 ? 0.945 20.687 28.423 1.00 71.10 85 GLN A C 1
ATOM 605 O O . GLN A 1 86 ? 0.035 19.870 28.571 1.00 71.91 85 GLN A O 1
ATOM 611 N N . GLU A 1 87 ? 2.041 20.711 29.212 1.00 66.33 86 GLU A N 1
ATOM 612 C CA . GLU A 1 87 ? 2.161 19.826 30.367 1.00 65.42 86 GLU A CA 1
ATOM 613 C C . GLU A 1 87 ? 1.021 20.095 31.347 1.00 68.80 86 GLU A C 1
ATOM 614 O O . GLU A 1 87 ? 0.392 19.155 31.831 1.00 68.58 86 GLU A O 1
ATOM 620 N N . VAL A 1 88 ? 0.690 21.399 31.561 1.00 64.67 87 VAL A N 1
ATOM 621 C CA . VAL A 1 88 ? -0.388 21.822 32.464 1.00 64.08 87 VAL A CA 1
ATOM 622 C C . VAL A 1 88 ? -1.754 21.376 31.912 1.00 67.63 87 VAL A C 1
ATOM 623 O O . VAL A 1 88 ? -2.556 20.805 32.650 1.00 67.08 87 VAL A O 1
ATOM 627 N N . ARG A 1 89 ? -2.021 21.652 30.621 1.00 64.77 88 ARG A N 1
ATOM 628 C CA . ARG A 1 89 ? -3.285 21.271 29.994 1.00 64.81 88 ARG A CA 1
ATOM 629 C C . ARG A 1 89 ? -3.505 19.758 30.105 1.00 68.03 88 ARG A C 1
ATOM 630 O O . ARG A 1 89 ? -4.569 19.325 30.544 1.00 68.02 88 ARG A O 1
ATOM 638 N N . ASN A 1 90 ? -2.468 18.953 29.763 1.00 64.33 89 ASN A N 1
ATOM 639 C CA . ASN A 1 90 ? -2.542 17.487 29.849 1.00 64.12 89 ASN A CA 1
ATOM 640 C C . ASN A 1 90 ? -2.751 17.029 31.295 1.00 67.14 89 ASN A C 1
ATOM 641 O O . ASN A 1 90 ? -3.586 16.154 31.547 1.00 67.73 89 ASN A O 1
ATOM 646 N N . ALA A 1 91 ? -2.000 17.628 32.252 1.00 61.55 90 ALA A N 1
ATOM 647 C CA . ALA A 1 91 ? -2.130 17.286 33.672 1.00 60.02 90 ALA A CA 1
ATOM 648 C C . ALA A 1 91 ? -3.554 17.554 34.172 1.00 65.25 90 ALA A C 1
ATOM 649 O O . ALA A 1 91 ? -4.182 16.657 34.747 1.00 66.14 90 ALA A O 1
ATOM 651 N N . PHE A 1 92 ? -4.100 18.764 33.881 1.00 61.07 91 PHE A N 1
ATOM 652 C CA . PHE A 1 92 ? -5.469 19.109 34.273 1.00 60.90 91 PHE A CA 1
ATOM 653 C C . PHE A 1 92 ? -6.468 18.117 33.675 1.00 66.89 91 PHE A C 1
ATOM 654 O O . PHE A 1 92 ? -7.378 17.668 34.368 1.00 67.08 91 PHE A O 1
ATOM 662 N N . ALA A 1 93 ? -6.275 17.750 32.407 1.00 64.79 92 ALA A N 1
ATOM 663 C CA . ALA A 1 93 ? -7.139 16.794 31.732 1.00 66.28 92 ALA A CA 1
ATOM 664 C C . ALA A 1 93 ? -7.063 15.406 32.398 1.00 71.60 92 ALA A C 1
ATOM 665 O O . ALA A 1 93 ? -8.086 14.722 32.524 1.00 71.75 92 ALA A O 1
ATOM 667 N N . THR A 1 94 ? -5.857 15.019 32.869 1.00 68.16 93 THR A N 1
ATOM 668 C CA . THR A 1 94 ? -5.616 13.703 33.462 1.00 67.91 93 THR A CA 1
ATOM 669 C C . THR A 1 94 ? -6.292 13.593 34.845 1.00 69.66 93 THR A C 1
ATOM 670 O O . THR A 1 94 ? -6.990 12.611 35.108 1.00 69.71 93 THR A O 1
ATOM 674 N N . TYR A 1 95 ? -6.090 14.605 35.725 1.00 64.54 94 TYR A N 1
ATOM 675 C CA . TYR A 1 95 ? -6.663 14.582 37.083 1.00 64.06 94 TYR A CA 1
ATOM 676 C C . TYR A 1 95 ? -8.201 14.639 37.050 1.00 68.44 94 TYR A C 1
ATOM 677 O O . TYR A 1 95 ? -8.850 14.067 37.925 1.00 68.63 94 TYR A O 1
ATOM 686 N N . GLU A 1 96 ? -8.784 15.302 36.030 1.00 64.47 95 GLU A N 1
ATOM 687 C CA . GLU A 1 96 ? -10.242 15.409 35.929 1.00 64.47 95 GLU A CA 1
ATOM 688 C C . GLU A 1 96 ? -10.874 14.067 35.507 1.00 68.87 95 GLU A C 1
ATOM 689 O O . GLU A 1 96 ? -12.084 13.898 35.636 1.00 70.35 95 GLU A O 1
ATOM 695 N N . ALA A 1 97 ? -10.051 13.103 35.066 1.00 64.98 96 ALA A N 1
ATOM 696 C CA . ALA A 1 97 ? -10.555 11.809 34.594 1.00 66.04 96 ALA A CA 1
ATOM 697 C C . ALA A 1 97 ? -10.318 10.674 35.637 1.00 69.55 96 ALA A C 1
ATOM 698 O O . ALA A 1 97 ? -10.466 9.494 35.302 1.00 71.08 96 ALA A O 1
ATOM 708 N N . GLU A 1 99 ? -12.187 9.811 38.161 1.00 71.39 98 GLU A N 1
ATOM 709 C CA . GLU A 1 99 ? -13.447 9.123 38.478 1.00 73.55 98 GLU A CA 1
ATOM 710 C C . GLU A 1 99 ? -13.564 7.794 37.694 1.00 79.70 98 GLU A C 1
ATOM 711 O O . GLU A 1 99 ? -14.123 6.824 38.207 1.00 80.54 98 GLU A O 1
ATOM 717 N N . ASP A 1 100 ? -12.972 7.742 36.482 1.00 77.13 99 ASP A N 1
ATOM 718 C CA . ASP A 1 100 ? -13.060 6.573 35.595 1.00 79.07 99 ASP A CA 1
ATOM 719 C C . ASP A 1 100 ? -12.152 5.409 36.051 1.00 82.25 99 ASP A C 1
ATOM 720 O O . ASP A 1 100 ? -12.363 4.270 35.615 1.00 83.71 99 ASP A O 1
ATOM 725 N N . TRP A 1 101 ? -11.084 5.705 36.833 1.00 76.02 100 TRP A N 1
ATOM 726 C CA . TRP A 1 101 ? -10.026 4.727 37.056 1.00 75.31 100 TRP A CA 1
ATOM 727 C C . TRP A 1 101 ? -10.089 4.038 38.427 1.00 80.63 100 TRP A C 1
ATOM 728 O O . TRP A 1 101 ? -10.373 4.669 39.452 1.00 79.52 100 TRP A O 1
ATOM 739 N N . ASP A 1 102 ? -9.728 2.745 38.429 1.00 78.70 101 ASP A N 1
ATOM 740 C CA . ASP A 1 102 ? -9.471 1.943 39.606 1.00 78.97 101 ASP A CA 1
ATOM 741 C C . ASP A 1 102 ? -7.960 1.703 39.692 1.00 80.85 101 ASP A C 1
ATOM 742 O O . ASP A 1 102 ? -7.356 1.253 38.713 1.00 80.54 101 ASP A O 1
ATOM 747 N N . ALA A 1 103 ? -7.334 2.114 40.804 1.00 75.59 102 ALA A N 1
ATOM 748 C CA . ALA A 1 103 ? -5.869 2.135 40.943 1.00 73.84 102 ALA A CA 1
ATOM 749 C C . ALA A 1 103 ? -5.205 0.748 40.663 1.00 78.49 102 ALA A C 1
ATOM 750 O O . ALA A 1 103 ? -4.011 0.696 40.361 1.00 77.63 102 ALA A O 1
ATOM 752 N N . SER A 1 104 ? -5.965 -0.343 40.764 1.00 76.20 103 SER A N 1
ATOM 753 C CA . SER A 1 104 ? -5.402 -1.682 40.580 1.00 77.27 103 SER A CA 1
ATOM 754 C C . SER A 1 104 ? -5.510 -2.160 39.106 1.00 81.87 103 SER A C 1
ATOM 755 O O . SER A 1 104 ? -4.944 -3.204 38.759 1.00 82.80 103 SER A O 1
ATOM 758 N N . VAL A 1 105 ? -6.219 -1.393 38.244 1.00 77.23 104 VAL A N 1
ATOM 759 C CA . VAL A 1 105 ? -6.415 -1.785 36.839 1.00 77.71 104 VAL A CA 1
ATOM 760 C C . VAL A 1 105 ? -5.248 -1.272 35.981 1.00 78.80 104 VAL A C 1
ATOM 761 O O . VAL A 1 105 ? -5.061 -0.056 35.847 1.00 76.48 104 VAL A O 1
ATOM 765 N N . GLU A 1 106 ? -4.496 -2.210 35.346 1.00 75.68 105 GLU A N 1
ATOM 766 C CA . GLU A 1 106 ? -3.341 -1.872 34.504 1.00 74.04 105 GLU A CA 1
ATOM 767 C C . GLU A 1 106 ? -3.759 -0.972 33.337 1.00 76.96 105 GLU A C 1
ATOM 768 O O . GLU A 1 106 ? -3.064 -0.003 33.028 1.00 75.41 105 GLU A O 1
ATOM 774 N N . GLY A 1 107 ? -4.912 -1.275 32.736 1.00 73.50 106 GLY A N 1
ATOM 775 C CA . GLY A 1 107 ? -5.454 -0.495 31.629 1.00 72.60 106 GLY A CA 1
ATOM 776 C C . GLY A 1 107 ? -5.740 0.943 31.997 1.00 73.43 106 GLY A C 1
ATOM 777 O O . GLY A 1 107 ? -5.493 1.851 31.199 1.00 71.78 106 GLY A O 1
ATOM 778 N N . ASP A 1 108 ? -6.242 1.168 33.232 1.00 69.56 107 ASP A N 1
ATOM 779 C CA . ASP A 1 108 ? -6.534 2.516 33.730 1.00 68.00 107 ASP A CA 1
ATOM 780 C C . ASP A 1 108 ? -5.243 3.298 33.955 1.00 69.34 107 ASP A C 1
ATOM 781 O O . ASP A 1 108 ? -5.199 4.498 33.684 1.00 67.43 107 ASP A O 1
ATOM 786 N N . LEU A 1 109 ? -4.168 2.603 34.403 1.00 65.83 108 LEU A N 1
ATOM 787 C CA . LEU A 1 109 ? -2.850 3.216 34.592 1.00 63.56 108 LEU A CA 1
ATOM 788 C C . LEU A 1 109 ? -2.293 3.704 33.257 1.00 66.95 108 LEU A C 1
ATOM 789 O O . LEU A 1 109 ? -1.755 4.814 33.181 1.00 66.60 108 LEU A O 1
ATOM 794 N N . LEU A 1 110 ? -2.465 2.899 32.193 1.00 63.09 109 LEU A N 1
ATOM 795 C CA . LEU A 1 110 ? -1.974 3.242 30.863 1.00 62.74 109 LEU A CA 1
ATOM 796 C C . LEU A 1 110 ? -2.808 4.364 30.251 1.00 68.30 109 LEU A C 1
ATOM 797 O O . LEU A 1 110 ? -2.248 5.300 29.680 1.00 68.30 109 LEU A O 1
ATOM 802 N N . ALA A 1 111 ? -4.143 4.314 30.436 1.00 65.91 110 ALA A N 1
ATOM 803 C CA . ALA A 1 111 ? -5.042 5.370 29.954 1.00 65.54 110 ALA A CA 1
ATOM 804 C C . ALA A 1 111 ? -4.677 6.742 30.581 1.00 68.02 110 ALA A C 1
ATOM 805 O O . ALA A 1 111 ? -4.729 7.772 29.894 1.00 67.43 110 ALA A O 1
ATOM 807 N N . ALA A 1 112 ? -4.262 6.738 31.866 1.00 63.29 111 ALA A N 1
ATOM 808 C CA . ALA A 1 112 ? -3.847 7.953 32.563 1.00 61.89 111 ALA A CA 1
ATOM 809 C C . ALA A 1 112 ? -2.543 8.497 31.986 1.00 65.30 111 ALA A C 1
ATOM 810 O O . ALA A 1 112 ? -2.429 9.704 31.748 1.00 64.10 111 ALA A O 1
ATOM 812 N N . HIS A 1 113 ? -1.558 7.605 31.743 1.00 62.24 112 HIS A N 1
ATOM 813 C CA . HIS A 1 113 ? -0.267 8.000 31.179 1.00 61.31 112 HIS A CA 1
ATOM 814 C C . HIS A 1 113 ? -0.450 8.601 29.773 1.00 66.40 112 HIS A C 1
ATOM 815 O O . HIS A 1 113 ? 0.231 9.577 29.425 1.00 64.77 112 HIS A O 1
ATOM 822 N N . GLU A 1 114 ? -1.422 8.054 28.990 1.00 64.86 113 GLU A N 1
ATOM 823 C CA . GLU A 1 114 ? -1.764 8.571 27.667 1.00 65.88 113 GLU A CA 1
ATOM 824 C C . GLU A 1 114 ? -2.247 10.036 27.759 1.00 70.34 113 GLU A C 1
ATOM 825 O O . GLU A 1 114 ? -1.717 10.895 27.058 1.00 71.11 113 GLU A O 1
ATOM 831 N N . LEU A 1 115 ? -3.220 10.320 28.645 1.00 66.02 114 LEU A N 1
ATOM 832 C CA . LEU A 1 115 ? -3.759 11.675 28.800 1.00 65.41 114 LEU A CA 1
ATOM 833 C C . LEU A 1 115 ? -2.694 12.644 29.269 1.00 70.44 114 LEU A C 1
ATOM 834 O O . LEU A 1 115 ? -2.695 13.806 28.855 1.00 71.84 114 LEU A O 1
ATOM 839 N N . LEU A 1 116 ? -1.788 12.177 30.144 1.00 64.90 115 LEU A N 1
ATOM 840 C CA . LEU A 1 116 ? -0.759 13.010 30.745 1.00 62.72 115 LEU A CA 1
ATOM 841 C C . LEU A 1 116 ? 0.358 13.342 29.746 1.00 66.13 115 LEU A C 1
ATOM 842 O O . LEU A 1 116 ? 0.915 14.437 29.800 1.00 66.15 115 LEU A O 1
ATOM 855 N N . ARG A 1 118 ? 0.149 12.826 26.191 1.00 64.81 117 ARG A N 1
ATOM 856 C CA . ARG A 1 118 ? -0.327 12.990 24.812 1.00 65.36 117 ARG A CA 1
ATOM 857 C C . ARG A 1 118 ? 0.372 14.162 24.116 1.00 70.14 117 ARG A C 1
ATOM 858 O O . ARG A 1 118 ? 0.401 15.276 24.651 1.00 68.55 117 ARG A O 1
ATOM 866 N N . GLY A 1 119 ? 0.983 13.874 22.959 1.00 68.30 118 GLY A N 1
ATOM 867 C CA . GLY A 1 119 ? 1.633 14.878 22.121 1.00 68.56 118 GLY A CA 1
ATOM 868 C C . GLY A 1 119 ? 2.982 15.368 22.619 1.00 71.85 118 GLY A C 1
ATOM 869 O O . GLY A 1 119 ? 3.611 16.205 21.968 1.00 73.03 118 GLY A O 1
ATOM 870 N N . LEU A 1 120 ? 3.444 14.858 23.765 1.00 66.73 119 LEU A N 1
ATOM 871 C CA . LEU A 1 120 ? 4.708 15.318 24.349 1.00 65.96 119 LEU A CA 1
ATOM 872 C C . LEU A 1 1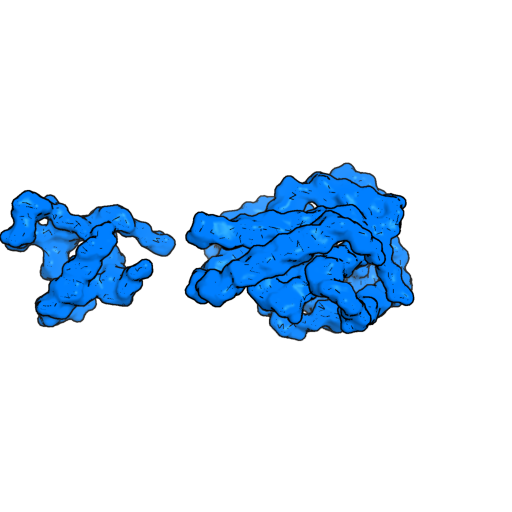20 ? 5.821 14.301 24.144 1.00 73.29 119 LEU A C 1
ATOM 873 O O . LEU A 1 120 ? 6.996 14.678 24.106 1.00 72.92 119 LEU A O 1
ATOM 878 N N . VAL A 1 121 ? 5.467 12.997 24.089 1.00 71.70 120 VAL A N 1
ATOM 879 C CA . VAL A 1 121 ? 6.453 11.912 24.058 1.00 71.70 120 VAL A CA 1
ATOM 880 C C . VAL A 1 121 ? 6.032 10.834 23.032 1.00 76.47 120 VAL A C 1
ATOM 881 O O . VAL A 1 121 ? 4.878 10.811 22.601 1.00 77.34 120 VAL A O 1
ATOM 885 N N . ASP A 1 122 ? 6.994 9.974 22.608 1.00 72.71 121 ASP A N 1
ATOM 886 C CA . ASP A 1 122 ? 6.726 8.921 21.632 1.00 73.30 121 ASP A CA 1
ATOM 887 C C . ASP A 1 122 ? 5.948 7.758 22.275 1.00 75.52 121 ASP A C 1
ATOM 888 O O . ASP A 1 122 ? 4.871 7.403 21.789 1.00 77.37 121 ASP A O 1
ATOM 890 N N . GLU A 1 123 ? 6.474 7.187 23.388 1.00 68.73 122 GLU A N 1
ATOM 891 C CA . GLU A 1 123 ? 5.842 6.032 24.040 1.00 67.96 122 GLU A CA 1
ATOM 892 C C . GLU A 1 123 ? 4.831 6.477 25.103 1.00 70.31 122 GLU A C 1
ATOM 893 O O . GLU A 1 123 ? 5.193 6.666 26.267 1.00 70.02 122 GLU A O 1
ATOM 899 N N . THR A 1 124 ? 3.553 6.576 24.711 1.00 66.20 123 THR A N 1
ATOM 900 C CA . THR A 1 124 ? 2.464 6.967 25.612 1.00 64.23 123 THR A CA 1
ATOM 901 C C . THR A 1 124 ? 1.483 5.814 25.785 1.00 68.13 123 THR A C 1
ATOM 902 O O . THR A 1 124 ? 1.167 5.131 24.817 1.00 69.94 123 THR A O 1
ATOM 906 N N . GLY A 1 125 ? 0.972 5.642 27.002 1.00 63.79 124 GLY A N 1
ATOM 907 C CA . GLY A 1 125 ? -0.022 4.611 27.303 1.00 64.92 124 GLY A CA 1
ATOM 908 C C . GLY A 1 125 ? 0.514 3.196 27.193 1.00 70.24 124 GLY A C 1
ATOM 909 O O . GLY A 1 125 ? -0.230 2.267 26.864 1.00 71.63 124 GLY A O 1
ATOM 910 N N . ARG A 1 126 ? 1.822 3.031 27.445 1.00 65.98 125 ARG A N 1
ATOM 911 C CA . ARG A 1 126 ? 2.508 1.737 27.393 1.00 66.23 125 ARG A CA 1
ATOM 912 C C . ARG A 1 126 ? 3.809 1.818 28.151 1.00 68.16 125 ARG A C 1
ATOM 913 O O . ARG A 1 126 ? 4.335 2.919 28.357 1.00 66.07 125 ARG A O 1
ATOM 921 N N . TYR A 1 127 ? 4.340 0.674 28.580 1.00 64.90 126 TYR A N 1
ATOM 922 C CA . TYR A 1 127 ? 5.595 0.662 29.315 1.00 62.68 126 TYR A CA 1
ATOM 923 C C . TYR A 1 127 ? 6.769 0.861 28.366 1.00 64.77 126 TYR A C 1
ATOM 924 O O . TYR A 1 127 ? 6.653 0.581 27.167 1.00 65.33 126 TYR A O 1
ATOM 933 N N . ARG A 1 128 ? 7.873 1.420 28.883 1.00 59.27 127 ARG A N 1
ATOM 934 C CA . ARG A 1 128 ? 9.077 1.698 28.098 1.00 58.82 127 ARG A CA 1
ATOM 935 C C . ARG A 1 128 ? 9.636 0.423 27.466 1.00 65.85 127 ARG A C 1
ATOM 936 O O . ARG A 1 128 ? 9.593 -0.650 28.081 1.00 66.41 127 ARG A O 1
ATOM 944 N N . SER A 1 129 ? 10.138 0.535 26.231 1.00 63.82 128 SER A N 1
ATOM 945 C CA . SER A 1 129 ? 10.727 -0.596 25.524 1.00 65.21 128 SER A CA 1
ATOM 946 C C . SER A 1 129 ? 12.203 -0.733 25.868 1.00 71.03 128 SER A C 1
ATOM 947 O O . SER A 1 129 ? 12.804 -1.792 25.628 1.00 73.25 128 SER A O 1
ATOM 950 N N . GLY A 1 130 ? 12.775 0.326 26.441 1.00 65.18 129 GLY A N 1
ATOM 951 C CA . GLY A 1 130 ? 14.180 0.352 26.802 1.00 65.27 129 GLY A CA 1
ATOM 952 C C . GLY A 1 130 ? 14.433 0.806 28.220 1.00 71.42 129 GLY A C 1
ATOM 953 O O . GLY A 1 130 ? 13.495 0.957 29.015 1.00 71.06 129 GLY A O 1
ATOM 954 N N . GLY A 1 131 ? 15.707 0.992 28.549 1.00 68.98 130 GLY A N 1
ATOM 955 C CA . GLY A 1 131 ? 16.117 1.452 29.863 1.00 67.97 130 GLY A CA 1
ATOM 956 C C . GLY A 1 131 ? 15.822 2.918 30.088 1.00 70.72 130 GLY A C 1
ATOM 957 O O . GLY A 1 131 ? 15.575 3.662 29.133 1.00 69.57 130 GLY A O 1
ATOM 958 N N . VAL A 1 132 ? 15.820 3.341 31.348 1.00 67.93 131 VAL A N 1
ATOM 959 C CA . VAL A 1 132 ? 15.561 4.731 31.696 1.00 67.91 131 VAL A CA 1
ATOM 960 C C . VAL A 1 132 ? 16.328 5.086 32.987 1.00 73.81 131 VAL A C 1
ATOM 961 O O . VAL A 1 132 ? 16.535 4.219 33.850 1.00 73.31 131 VAL A O 1
ATOM 965 N N . GLY A 1 133 ? 16.782 6.330 33.076 1.00 71.73 132 GLY A N 1
ATOM 966 C CA . GLY A 1 133 ? 17.487 6.821 34.250 1.00 72.05 132 GLY A CA 1
ATOM 967 C C . GLY A 1 133 ? 16.544 7.346 35.315 1.00 77.10 132 GLY A C 1
ATOM 968 O O . GLY A 1 133 ? 15.566 8.036 35.000 1.00 75.99 132 GLY A O 1
ATOM 969 N N . ILE A 1 134 ? 16.803 6.983 36.591 1.00 74.93 133 ILE A N 1
ATOM 970 C CA . ILE A 1 134 ? 16.015 7.476 37.716 1.00 74.69 133 ILE A CA 1
ATOM 971 C C . ILE A 1 134 ? 16.681 8.732 38.287 1.00 81.98 133 ILE A C 1
ATOM 972 O O . ILE A 1 134 ? 17.856 8.690 38.680 1.00 81.36 133 ILE A O 1
ATOM 977 N N . PHE A 1 135 ? 15.949 9.860 38.284 1.00 81.31 134 PHE A N 1
ATOM 978 C CA . PHE A 1 135 ? 16.447 11.124 38.822 1.00 82.45 134 PHE A CA 1
ATOM 979 C C . PHE A 1 135 ? 15.871 11.388 40.199 1.00 86.12 134 PHE A C 1
ATOM 980 O O . PHE A 1 135 ? 14.646 11.322 40.382 1.00 85.75 134 PHE A O 1
ATOM 988 N N . ARG A 1 136 ? 16.741 11.687 41.178 1.00 81.93 135 ARG A N 1
ATOM 989 C CA . ARG A 1 136 ? 16.296 12.045 42.521 1.00 81.00 135 ARG A CA 1
ATOM 990 C C . ARG A 1 136 ? 16.919 13.386 42.933 1.00 85.84 135 ARG A C 1
ATOM 991 O O . ARG A 1 136 ? 17.812 13.432 43.781 1.00 85.48 135 ARG A O 1
ATOM 999 N N . GLY A 1 137 ? 16.472 14.458 42.279 1.00 83.20 136 GLY A N 1
ATOM 1000 C CA . GLY A 1 137 ? 16.987 15.798 42.521 1.00 83.98 136 GLY A CA 1
ATOM 1001 C C . GLY A 1 137 ? 18.413 15.974 42.042 1.00 88.76 136 GLY A C 1
ATOM 1002 O O . GLY A 1 137 ? 18.746 15.597 40.909 1.00 88.55 136 GLY A O 1
ATOM 1003 N N . GLU A 1 138 ? 19.282 16.522 42.915 1.00 85.28 137 GLU A N 1
ATOM 1004 C CA . GLU A 1 138 ? 20.689 16.763 42.584 1.00 85.76 137 GLU A CA 1
ATOM 1005 C C . GLU A 1 138 ? 21.545 15.525 42.918 1.00 88.57 137 GLU A C 1
ATOM 1006 O O . GLU A 1 138 ? 22.777 15.624 43.012 1.00 89.85 137 GLU A O 1
ATOM 1008 N N . GLN A 1 139 ? 20.896 14.358 43.051 1.00 82.36 138 GLN A N 1
ATOM 1009 C CA . GLN A 1 139 ? 21.571 13.101 43.368 1.00 81.61 138 GLN A CA 1
ATOM 1010 C C . GLN A 1 139 ? 22.093 12.419 42.077 1.00 82.97 138 GLN A C 1
ATOM 1011 O O . GLN A 1 139 ? 21.612 12.719 40.977 1.00 81.89 138 GLN A O 1
ATOM 1017 N N . LEU A 1 140 ? 23.087 11.509 42.224 1.00 77.90 139 LEU A N 1
ATOM 1018 C CA . LEU A 1 140 ? 23.689 10.774 41.107 1.00 76.31 139 LEU A CA 1
ATOM 1019 C C . LEU A 1 140 ? 22.649 9.869 40.409 1.00 78.32 139 LEU A C 1
ATOM 1020 O O . LEU A 1 140 ? 21.918 9.130 41.080 1.00 78.28 139 LEU A O 1
ATOM 1025 N N . VAL A 1 141 ? 22.598 9.924 39.065 1.00 73.70 140 VAL A N 1
ATOM 1026 C CA . VAL A 1 141 ? 21.634 9.159 38.256 1.00 72.45 140 VAL A CA 1
ATOM 1027 C C . VAL A 1 141 ? 22.005 7.667 38.235 1.00 75.72 140 VAL A C 1
ATOM 1028 O O . VAL A 1 141 ? 23.169 7.316 37.998 1.00 75.92 140 VAL A O 1
ATOM 1032 N N . HIS A 1 142 ? 21.009 6.796 38.424 1.00 71.64 141 HIS A N 1
ATOM 1033 C CA . HIS A 1 142 ? 21.192 5.354 38.278 1.00 71.89 141 HIS A CA 1
ATOM 1034 C C . HIS A 1 142 ? 20.101 4.796 37.362 1.00 73.76 141 HIS A C 1
ATOM 1035 O O . HIS A 1 142 ? 19.117 5.492 37.083 1.00 72.62 141 HIS A O 1
ATOM 1050 N N . ALA A 1 144 ? 17.018 2.342 35.967 1.00 67.17 143 ALA A N 1
ATOM 1051 C CA . ALA A 1 144 ? 15.853 1.587 36.448 1.00 66.21 143 ALA A CA 1
ATOM 1052 C C . ALA A 1 144 ? 15.946 0.109 36.007 1.00 69.92 143 ALA A C 1
ATOM 1053 O O . ALA A 1 144 ? 16.811 -0.235 35.200 1.00 69.74 143 ALA A O 1
ATOM 1055 N N . PRO A 1 145 ? 15.060 -0.789 36.509 1.00 66.94 144 PRO A N 1
ATOM 1056 C CA . PRO A 1 145 ? 15.132 -2.202 36.073 1.00 67.93 144 PRO A CA 1
ATOM 1057 C C . PRO A 1 145 ? 14.976 -2.353 34.541 1.00 73.00 144 PRO A C 1
ATOM 1058 O O . PRO A 1 145 ? 14.325 -1.523 33.896 1.00 71.83 144 PRO A O 1
ATOM 1062 N N . PRO A 1 146 ? 15.565 -3.419 33.932 1.00 70.78 145 PRO A N 1
ATOM 1063 C CA . PRO A 1 146 ? 15.412 -3.602 32.477 1.00 70.87 145 PRO A CA 1
ATOM 1064 C C . PRO A 1 146 ? 13.941 -3.584 32.052 1.00 74.93 145 PRO A C 1
ATOM 1065 O O . PRO A 1 146 ? 13.071 -4.009 32.812 1.00 74.41 145 PRO A O 1
ATOM 1069 N N . ALA A 1 147 ? 13.666 -3.093 30.830 1.00 72.12 146 ALA A N 1
ATOM 1070 C CA . ALA A 1 147 ? 12.299 -2.932 30.321 1.00 72.16 146 ALA A CA 1
ATOM 1071 C C . ALA A 1 147 ? 11.518 -4.267 30.301 1.00 78.42 146 ALA A C 1
ATOM 1072 O O . ALA A 1 147 ? 10.299 -4.259 30.476 1.00 78.26 146 ALA A O 1
ATOM 1074 N N . ASP A 1 148 ? 12.221 -5.408 30.088 1.00 76.76 147 ASP A N 1
ATOM 1075 C CA . ASP A 1 148 ? 11.565 -6.718 30.012 1.00 78.67 147 ASP A CA 1
ATOM 1076 C C . ASP A 1 148 ? 11.104 -7.207 31.413 1.00 83.03 147 ASP A C 1
ATOM 1077 O O . ASP A 1 148 ? 10.259 -8.107 31.501 1.00 85.04 147 ASP A O 1
ATOM 1082 N N . ARG A 1 149 ? 11.620 -6.579 32.498 1.00 76.81 148 ARG A N 1
ATOM 1083 C CA . ARG A 1 149 ? 11.219 -6.939 33.873 1.00 76.04 148 ARG A CA 1
ATOM 1084 C C . ARG A 1 149 ? 9.965 -6.180 34.285 1.00 78.01 148 ARG A C 1
ATOM 1085 O O . ARG A 1 149 ? 9.232 -6.630 35.173 1.00 78.77 148 ARG A O 1
ATOM 1093 N N . VAL A 1 150 ? 9.739 -4.991 33.666 1.00 71.36 149 VAL A N 1
ATOM 1094 C CA . VAL A 1 150 ? 8.660 -4.065 34.037 1.00 69.38 149 VAL A CA 1
ATOM 1095 C C . VAL A 1 150 ? 7.255 -4.774 34.015 1.00 74.43 149 VAL A C 1
ATOM 1096 O O . VAL A 1 150 ? 6.521 -4.680 34.996 1.00 74.01 149 VAL A O 1
ATOM 1100 N N . PRO A 1 151 ? 6.857 -5.459 32.900 1.00 72.37 150 PRO A N 1
ATOM 1101 C CA . PRO A 1 151 ? 5.502 -6.046 32.851 1.00 73.76 150 PRO A CA 1
ATOM 1102 C C . PRO A 1 151 ? 5.163 -6.878 34.104 1.00 78.02 150 PRO A C 1
ATOM 1103 O O . PRO A 1 151 ? 4.095 -6.688 34.688 1.00 77.11 150 PRO A O 1
ATOM 1107 N N . LYS A 1 152 ? 6.081 -7.796 34.517 1.00 75.42 151 LYS A N 1
ATOM 1108 C CA . LYS A 1 152 ? 5.879 -8.662 35.695 1.00 76.07 151 LYS A CA 1
ATOM 1109 C C . LYS A 1 152 ? 5.881 -7.827 36.993 1.00 78.12 151 LYS A C 1
ATOM 1110 O O . LYS A 1 152 ? 5.008 -8.013 37.845 1.00 78.62 151 LYS A O 1
ATOM 1116 N N . LEU A 1 153 ? 6.863 -6.904 37.135 1.00 72.02 152 LEU A N 1
ATOM 1117 C CA . LEU A 1 153 ? 6.963 -6.030 38.315 1.00 70.01 152 LEU A CA 1
ATOM 1118 C C . LEU A 1 153 ? 5.670 -5.235 38.520 1.00 72.01 152 LEU A C 1
ATOM 1119 O O . LEU A 1 153 ? 5.170 -5.138 39.647 1.00 71.58 152 LEU A O 1
ATOM 1132 N N . ALA A 1 155 ? 2.658 -5.978 37.070 1.00 70.63 154 ALA A N 1
ATOM 1133 C CA . ALA A 1 155 ? 1.568 -6.928 37.265 1.00 72.39 154 ALA A CA 1
ATOM 1134 C C . ALA A 1 155 ? 1.469 -7.332 38.723 1.00 77.78 154 ALA A C 1
ATOM 1135 O O . ALA A 1 155 ? 0.378 -7.292 39.303 1.00 78.16 154 ALA A O 1
ATOM 1137 N N . ASP A 1 156 ? 2.630 -7.654 39.350 1.00 74.33 155 ASP A N 1
ATOM 1138 C CA . ASP A 1 156 ? 2.689 -8.041 40.759 1.00 74.89 155 ASP A CA 1
ATOM 1139 C C . ASP A 1 156 ? 2.251 -6.892 41.654 1.00 78.41 155 ASP A C 1
ATOM 1140 O O . ASP A 1 156 ? 1.423 -7.087 42.545 1.00 80.06 155 ASP A O 1
ATOM 1145 N N . LEU A 1 157 ? 2.781 -5.678 41.396 1.00 72.11 156 LEU A N 1
ATOM 1146 C CA . LEU A 1 157 ? 2.466 -4.496 42.192 1.00 70.02 156 LEU A CA 1
ATOM 1147 C C . LEU A 1 157 ? 0.954 -4.184 42.158 1.00 74.55 156 LEU A C 1
ATOM 1148 O O . LEU A 1 157 ? 0.366 -3.899 43.202 1.00 74.44 156 LEU A O 1
ATOM 1153 N N . LEU A 1 158 ? 0.332 -4.253 40.964 1.00 71.77 157 LEU A N 1
ATOM 1154 C CA . LEU A 1 158 ? -1.100 -3.963 40.815 1.00 72.59 157 LEU A CA 1
ATOM 1155 C C . LEU A 1 158 ? -1.947 -5.082 41.411 1.00 81.43 157 LEU A C 1
ATOM 1156 O O . LEU A 1 158 ? -3.023 -4.814 41.950 1.00 82.13 157 LEU A O 1
ATOM 1161 N N . ASP A 1 159 ? -1.457 -6.342 41.340 1.00 80.72 158 ASP A N 1
ATOM 1162 C CA . ASP A 1 159 ? -2.157 -7.470 41.957 1.00 83.53 158 ASP A CA 1
ATOM 1163 C C . ASP A 1 159 ? -2.116 -7.339 43.466 1.00 87.68 158 ASP A C 1
ATOM 1164 O O . ASP A 1 159 ? -3.128 -7.570 44.133 1.00 88.86 158 ASP A O 1
ATOM 1169 N N . TRP A 1 160 ? -0.950 -6.923 44.011 1.00 82.89 159 TRP A N 1
ATOM 1170 C CA . TRP A 1 160 ? -0.786 -6.694 45.440 1.00 82.86 159 TRP A CA 1
ATOM 1171 C C . TRP A 1 160 ? -1.747 -5.626 45.926 1.00 86.21 159 TRP A C 1
ATOM 1172 O O . TRP A 1 160 ? -2.409 -5.815 46.939 1.00 87.18 159 TRP A O 1
ATOM 1183 N N . LEU A 1 161 ? -1.828 -4.500 45.195 1.00 81.30 160 LEU A N 1
ATOM 1184 C CA . LEU A 1 161 ? -2.674 -3.365 45.562 1.00 80.45 160 LEU A CA 1
ATOM 1185 C C . LEU A 1 161 ? -4.165 -3.769 45.615 1.00 87.99 160 LEU A C 1
ATOM 1186 O O . LEU A 1 161 ? -4.904 -3.281 46.472 1.00 88.20 160 LEU A O 1
ATOM 1191 N N . GLU A 1 162 ? -4.593 -4.667 44.717 1.00 87.04 161 GLU A N 1
ATOM 1192 C CA . GLU A 1 162 ? -5.985 -5.112 44.671 1.00 89.74 161 GLU A CA 1
ATOM 1193 C C . GLU A 1 162 ? -6.327 -5.993 45.890 1.00 96.98 161 GLU A C 1
ATOM 1194 O O . GLU A 1 162 ? -7.417 -5.867 46.456 1.00 97.76 161 GLU A O 1
ATOM 1200 N N . ASN A 1 163 ? -5.393 -6.873 46.294 1.00 94.97 162 ASN A N 1
ATOM 1201 C CA . ASN A 1 163 ? -5.656 -7.863 47.335 1.00 97.42 162 ASN A CA 1
ATOM 1202 C C . ASN A 1 163 ? -4.946 -7.517 48.678 1.00 100.67 162 ASN A C 1
ATOM 1203 O O . ASN A 1 163 ? -4.888 -8.369 49.567 1.00 102.45 162 ASN A O 1
ATOM 1208 N N . THR A 1 164 ? -4.462 -6.264 48.842 1.00 94.50 163 THR A N 1
ATOM 1209 C CA . THR A 1 164 ? -3.759 -5.892 50.079 1.00 93.45 163 THR A CA 1
ATOM 1210 C C . THR A 1 164 ? -4.753 -5.652 51.227 1.00 98.91 163 THR A C 1
ATOM 1211 O O . THR A 1 164 ? -5.859 -5.141 51.010 1.00 98.69 163 THR A O 1
ATOM 1215 N N . ASN A 1 165 ? -4.351 -6.033 52.442 1.00 96.34 164 ASN A N 1
ATOM 1216 C CA . ASN A 1 165 ? -5.134 -5.828 53.652 1.00 96.96 164 ASN A CA 1
ATOM 1217 C C . ASN A 1 165 ? -4.724 -4.514 54.329 1.00 97.54 164 ASN A C 1
ATOM 1218 O O . ASN A 1 165 ? -5.420 -4.038 55.236 1.00 97.69 164 ASN A O 1
ATOM 1223 N N . GLU A 1 166 ? -3.599 -3.900 53.849 1.00 90.97 165 GLU A N 1
ATOM 1224 C CA . GLU A 1 166 ? -3.078 -2.623 54.367 1.00 88.33 165 GLU A CA 1
ATOM 1225 C C . GLU A 1 166 ? -4.083 -1.505 54.164 1.00 89.62 165 GLU A C 1
ATOM 1226 O O . GLU A 1 166 ? -4.858 -1.534 53.205 1.00 88.81 165 GLU A O 1
ATOM 1232 N N . HIS A 1 167 ? -4.063 -0.507 55.052 1.00 85.10 166 HIS A N 1
ATOM 1233 C CA . HIS A 1 167 ? -4.973 0.631 54.969 1.00 83.37 166 HIS A CA 1
ATOM 1234 C C . HIS A 1 167 ? -4.609 1.520 53.770 1.00 82.97 166 HIS A C 1
ATOM 1235 O O . HIS A 1 167 ? -3.429 1.684 53.465 1.00 80.88 166 HIS A O 1
ATOM 1242 N N . PRO A 1 168 ? -5.619 2.108 53.068 1.00 78.44 167 PRO A N 1
ATOM 1243 C CA . PRO A 1 168 ? -5.307 2.938 51.888 1.00 76.12 167 PRO A CA 1
ATOM 1244 C C . PRO A 1 168 ? -4.161 3.940 52.134 1.00 78.52 167 PRO A C 1
ATOM 1245 O O . PRO A 1 168 ? -3.307 4.110 51.262 1.00 77.43 167 PRO A O 1
ATOM 1249 N N . LEU A 1 169 ? -4.134 4.592 53.328 1.00 74.46 168 LEU A N 1
ATOM 1250 C CA . LEU A 1 169 ? -3.078 5.560 53.672 1.00 72.54 168 LEU A CA 1
ATOM 1251 C C . LEU A 1 169 ? -1.691 4.933 53.527 1.00 75.19 168 LEU A C 1
ATOM 1252 O O . LEU A 1 169 ? -0.797 5.547 52.947 1.00 73.22 168 LEU A O 1
ATOM 1257 N N . VAL A 1 170 ? -1.528 3.687 54.007 1.00 72.83 169 VAL A N 1
ATOM 1258 C CA . VAL A 1 170 ? -0.255 2.966 53.925 1.00 72.48 169 VAL A CA 1
ATOM 1259 C C . VAL A 1 170 ? -0.055 2.416 52.505 1.00 75.89 169 VAL A C 1
ATOM 1260 O O . VAL A 1 170 ? 1.022 2.569 51.932 1.00 74.93 169 VAL A O 1
ATOM 1264 N N . ALA A 1 171 ? -1.110 1.796 51.932 1.00 73.32 170 ALA A N 1
ATOM 1265 C CA . ALA A 1 171 ? -1.060 1.184 50.601 1.00 73.00 170 ALA A CA 1
ATOM 1266 C C . ALA A 1 171 ? -0.627 2.194 49.529 1.00 75.51 170 ALA A C 1
ATOM 1267 O O . ALA A 1 171 ? 0.144 1.837 48.636 1.00 74.70 170 ALA A O 1
ATOM 1269 N N . SER A 1 172 ? -1.108 3.470 49.630 1.00 71.37 171 SER A N 1
ATOM 1270 C CA . SER A 1 172 ? -0.741 4.527 48.676 1.00 69.83 171 SER A CA 1
ATOM 1271 C C . SER A 1 172 ? 0.746 4.859 48.774 1.00 73.93 171 SER A C 1
ATOM 1272 O O . SER A 1 172 ? 1.393 5.082 47.752 1.00 73.12 171 SER A O 1
ATOM 1275 N N . CYS A 1 173 ? 1.294 4.867 50.000 1.00 71.63 172 CYS A N 1
ATOM 1276 C CA . CYS A 1 173 ? 2.712 5.143 50.218 1.00 71.72 172 CYS A CA 1
ATOM 1277 C C . CYS A 1 173 ? 3.564 3.995 49.680 1.00 76.07 172 CYS A C 1
ATOM 1278 O O . CYS A 1 173 ? 4.584 4.241 49.029 1.00 74.60 172 CYS A O 1
ATOM 1281 N N . ILE A 1 174 ? 3.156 2.734 49.966 1.00 74.06 173 ILE A N 1
ATOM 1282 C CA . ILE A 1 174 ? 3.892 1.551 49.506 1.00 74.45 173 ILE A CA 1
ATOM 1283 C C . ILE A 1 174 ? 3.925 1.517 47.966 1.00 77.72 173 ILE A C 1
ATOM 1284 O O . ILE A 1 174 ? 4.990 1.291 47.377 1.00 76.99 173 ILE A O 1
ATOM 1289 N N . PHE A 1 175 ? 2.763 1.769 47.315 1.00 73.75 174 PHE A N 1
ATOM 1290 C CA . PHE A 1 175 ? 2.679 1.779 45.854 1.00 72.98 174 PHE A CA 1
ATOM 1291 C C . PHE A 1 175 ? 3.593 2.858 45.266 1.00 75.69 174 PHE A C 1
ATOM 1292 O O . PHE A 1 175 ? 4.346 2.580 44.336 1.00 74.39 174 PHE A O 1
ATOM 1300 N N . HIS A 1 176 ? 3.530 4.090 45.824 1.00 72.23 175 HIS A N 1
ATOM 1301 C CA . HIS A 1 176 ? 4.369 5.219 45.388 1.00 70.96 175 HIS A CA 1
ATOM 1302 C C . HIS A 1 176 ? 5.842 4.827 45.421 1.00 72.97 175 HIS A C 1
ATOM 1303 O O . HIS A 1 176 ? 6.565 5.071 44.463 1.00 72.53 175 HIS A O 1
ATOM 1310 N N . TYR A 1 177 ? 6.270 4.177 46.512 1.00 69.57 176 TYR A N 1
ATOM 1311 C CA . TYR A 1 177 ? 7.652 3.754 46.714 1.00 69.45 176 TYR A CA 1
ATOM 1312 C C . TYR A 1 177 ? 8.056 2.693 45.698 1.00 73.81 176 TYR A C 1
ATOM 1313 O O . TYR A 1 177 ? 9.134 2.787 45.107 1.00 74.96 176 TYR A O 1
ATOM 1322 N N . GLU A 1 178 ? 7.203 1.690 45.488 1.00 69.32 177 GLU A N 1
ATOM 1323 C CA . GLU A 1 178 ? 7.486 0.625 44.535 1.00 68.85 177 GLU A CA 1
ATOM 1324 C C . GLU A 1 178 ? 7.467 1.153 43.098 1.00 70.62 177 GLU A C 1
ATOM 1325 O O . GLU A 1 178 ? 8.382 0.863 42.326 1.00 69.88 177 GLU A O 1
ATOM 1331 N N . PHE A 1 179 ? 6.443 1.978 42.757 1.00 65.72 178 PHE A N 1
ATOM 1332 C CA . PHE A 1 179 ? 6.287 2.560 41.419 1.00 63.80 178 PHE A CA 1
ATOM 1333 C C . PHE A 1 179 ? 7.507 3.407 41.044 1.00 65.45 178 PHE A C 1
ATOM 1334 O O . PHE A 1 179 ? 7.970 3.338 39.910 1.00 64.35 178 PHE A O 1
ATOM 1342 N N . GLU A 1 180 ? 8.027 4.207 42.000 1.00 61.88 179 GLU A N 1
ATOM 1343 C CA . GLU A 1 180 ? 9.184 5.073 41.750 1.00 61.31 179 GLU A CA 1
ATOM 1344 C C . GLU A 1 180 ? 10.439 4.226 41.456 1.00 66.22 179 GLU A C 1
ATOM 1345 O O . GLU A 1 180 ? 11.261 4.613 40.625 1.00 65.17 179 GLU A O 1
ATOM 1351 N N . PHE A 1 181 ? 10.574 3.063 42.133 1.00 63.73 180 PHE A N 1
ATOM 1352 C CA . PHE A 1 181 ? 11.708 2.167 41.922 1.00 63.68 180 PHE A CA 1
ATOM 1353 C C . PHE A 1 181 ? 11.670 1.544 40.520 1.00 67.04 180 PHE A C 1
ATOM 1354 O O . PHE A 1 181 ? 12.725 1.357 39.900 1.00 66.78 180 PHE A O 1
ATOM 1362 N N . ILE A 1 182 ? 10.472 1.185 40.038 1.00 63.40 181 ILE A N 1
ATOM 1363 C CA . ILE A 1 182 ? 10.342 0.496 38.759 1.00 63.93 181 ILE A CA 1
ATOM 1364 C C . ILE A 1 182 ? 10.473 1.496 37.577 1.00 67.70 181 ILE A C 1
ATOM 1365 O O . ILE A 1 182 ? 11.139 1.173 36.590 1.00 67.98 181 ILE A O 1
ATOM 1370 N N . HIS A 1 183 ? 9.868 2.726 37.698 1.00 63.16 182 HIS A N 1
ATOM 1371 C CA . HIS A 1 183 ? 9.874 3.717 36.591 1.00 62.19 182 HIS A CA 1
ATOM 1372 C C . HIS A 1 183 ? 9.367 3.052 35.305 1.00 67.16 182 HIS A C 1
ATOM 1373 O O . HIS A 1 183 ? 10.158 2.760 34.408 1.00 67.46 182 HIS A O 1
ATOM 1380 N N . PRO A 1 184 ? 8.076 2.634 35.272 1.00 63.46 183 PRO A N 1
ATOM 1381 C CA . PRO A 1 184 ? 7.618 1.773 34.169 1.00 63.73 183 PRO A CA 1
ATOM 1382 C C . PRO A 1 184 ? 7.514 2.503 32.830 1.00 66.14 183 PRO A C 1
ATOM 1383 O O . PRO A 1 184 ? 7.510 1.858 31.793 1.00 65.83 183 PRO A O 1
ATOM 1387 N N . PHE A 1 185 ? 7.373 3.826 32.851 1.00 62.02 184 PHE A N 1
ATOM 1388 C CA . PHE A 1 185 ? 7.176 4.578 31.617 1.00 61.96 184 PHE A CA 1
ATOM 1389 C C . PHE A 1 185 ? 8.462 5.283 31.180 1.00 67.74 184 PHE A C 1
ATOM 1390 O O . PHE A 1 185 ? 9.356 5.516 31.999 1.00 67.36 184 PHE A O 1
ATOM 1398 N N . ALA A 1 186 ? 8.557 5.611 29.888 1.00 65.55 185 ALA A N 1
ATOM 1399 C CA . ALA A 1 186 ? 9.702 6.325 29.346 1.00 65.69 185 ALA A CA 1
ATOM 1400 C C . ALA A 1 186 ? 9.814 7.737 29.956 1.00 70.01 185 ALA A C 1
ATOM 1401 O O . ALA A 1 186 ? 10.923 8.230 30.164 1.00 70.37 185 ALA A O 1
ATOM 1403 N N . ASP A 1 187 ? 8.660 8.383 30.239 1.00 66.03 186 ASP A N 1
ATOM 1404 C CA . ASP A 1 187 ? 8.632 9.729 30.826 1.00 65.28 186 ASP A CA 1
ATOM 1405 C C . ASP A 1 187 ? 7.457 9.882 31.776 1.00 67.03 186 ASP A C 1
ATOM 1406 O O . ASP A 1 187 ? 6.465 9.166 31.650 1.00 67.32 186 ASP A O 1
ATOM 1411 N N . GLY A 1 188 ? 7.550 10.862 32.676 1.00 61.88 187 GLY A N 1
ATOM 1412 C CA . GLY A 1 188 ? 6.454 11.233 33.567 1.00 60.87 187 GLY A CA 1
ATOM 1413 C C . GLY A 1 188 ? 6.192 10.273 34.713 1.00 63.53 187 GLY A C 1
ATOM 1414 O O . GLY A 1 188 ? 5.089 10.263 35.268 1.00 63.28 187 GLY A O 1
ATOM 1415 N N . ASN A 1 189 ? 7.216 9.496 35.122 1.00 59.00 188 ASN A N 1
ATOM 1416 C CA . ASN A 1 189 ? 7.058 8.516 36.209 1.00 58.34 188 ASN A CA 1
ATOM 1417 C C . ASN A 1 189 ? 6.796 9.213 37.535 1.00 62.65 188 ASN A C 1
ATOM 1418 O O . ASN A 1 189 ? 5.946 8.765 38.309 1.00 63.10 188 ASN A O 1
ATOM 1423 N N . GLY A 1 190 ? 7.479 10.333 37.766 1.00 58.83 189 GLY A N 1
ATOM 1424 C CA . GLY A 1 190 ? 7.273 11.139 38.965 1.00 58.35 189 GLY A CA 1
ATOM 1425 C C . GLY A 1 190 ? 5.840 11.613 39.094 1.00 62.26 189 GLY A C 1
ATOM 1426 O O . GLY A 1 190 ? 5.168 11.318 40.086 1.00 63.38 189 GLY A O 1
ATOM 1427 N N . ARG A 1 191 ? 5.338 12.266 38.048 1.00 58.20 190 ARG A N 1
ATOM 1428 C CA . ARG A 1 191 ? 3.967 12.779 37.986 1.00 57.64 190 ARG A CA 1
ATOM 1429 C C . ARG A 1 191 ? 2.923 11.636 38.084 1.00 60.40 190 ARG A C 1
ATOM 1430 O O . ARG A 1 191 ? 1.866 11.827 38.693 1.00 60.43 190 ARG A O 1
ATOM 1446 N N . GLY A 1 193 ? 3.437 8.804 39.699 1.00 56.25 192 GLY A N 1
ATOM 1447 C CA . GLY A 1 193 ? 3.534 8.357 41.080 1.00 56.43 192 GLY A CA 1
ATOM 1448 C C . GLY A 1 193 ? 2.605 9.127 41.992 1.00 60.80 192 GLY A C 1
ATOM 1449 O O . GLY A 1 193 ? 1.774 8.531 42.689 1.00 61.67 192 GLY A O 1
ATOM 1450 N N . ARG A 1 194 ? 2.668 10.480 41.918 1.00 55.56 193 ARG A N 1
ATOM 1451 C CA . ARG A 1 194 ? 1.820 11.365 42.726 1.00 54.58 193 ARG A CA 1
ATOM 1452 C C . ARG A 1 194 ? 0.362 11.244 42.318 1.00 60.11 193 ARG A C 1
ATOM 1453 O O . ARG A 1 194 ? -0.524 11.299 43.180 1.00 61.17 193 ARG A O 1
ATOM 1461 N N . LEU A 1 195 ? 0.100 11.040 41.008 1.00 55.89 194 LEU A N 1
ATOM 1462 C CA . LEU A 1 195 ? -1.259 10.878 40.516 1.00 55.52 194 LEU A CA 1
ATOM 1463 C C . LEU A 1 195 ? -1.894 9.630 41.095 1.00 60.83 194 LEU A C 1
ATOM 1464 O O . LEU A 1 195 ? -3.014 9.691 41.612 1.00 61.00 194 LEU A O 1
ATOM 1469 N N . TRP A 1 196 ? -1.180 8.492 41.034 1.00 57.95 195 TRP A N 1
ATOM 1470 C CA . TRP A 1 196 ? -1.743 7.224 41.463 1.00 58.50 195 TRP A CA 1
ATOM 1471 C C . TRP A 1 196 ? -1.875 7.167 42.989 1.00 61.27 195 TRP A C 1
ATOM 1472 O O . TRP A 1 196 ? -2.832 6.576 43.487 1.00 62.52 195 TRP A O 1
ATOM 1483 N N . GLN A 1 197 ? -0.999 7.881 43.726 1.00 55.46 196 GLN A N 1
ATOM 1484 C CA . GLN A 1 197 ? -1.163 7.981 45.174 1.00 54.92 196 GLN A CA 1
ATOM 1485 C C . GLN A 1 197 ? -2.477 8.718 45.507 1.00 59.83 196 GLN A C 1
ATOM 1486 O O . GLN A 1 197 ? -3.256 8.240 46.330 1.00 60.54 196 GLN A O 1
ATOM 1492 N N . THR A 1 198 ? -2.766 9.820 44.777 1.00 56.39 197 THR A N 1
ATOM 1493 C CA . THR A 1 198 ? -4.024 10.557 44.919 1.00 56.67 197 THR A CA 1
ATOM 1494 C C . THR A 1 198 ? -5.220 9.649 44.558 1.00 63.85 197 THR A C 1
ATOM 1495 O O . THR A 1 198 ? -6.274 9.737 45.193 1.00 65.37 197 THR A O 1
ATOM 1499 N N . LEU A 1 199 ? -5.041 8.752 43.560 1.00 60.89 198 LEU A N 1
ATOM 1500 C CA . LEU A 1 199 ? -6.118 7.860 43.130 1.00 61.89 198 LEU A CA 1
ATOM 1501 C C . LEU A 1 199 ? -6.414 6.826 44.199 1.00 67.80 198 LEU A C 1
ATOM 1502 O O . LEU A 1 199 ? -7.575 6.638 44.555 1.00 68.84 198 LEU A O 1
ATOM 1507 N N . ILE A 1 200 ? -5.359 6.201 44.770 1.00 64.89 199 ILE A N 1
ATOM 1508 C CA . ILE A 1 200 ? -5.521 5.214 45.846 1.00 66.21 199 ILE A CA 1
ATOM 1509 C C . ILE A 1 200 ? -6.234 5.870 47.067 1.00 70.68 199 ILE A C 1
ATOM 1510 O O . ILE A 1 200 ? -7.099 5.239 47.682 1.00 71.51 199 ILE A O 1
ATOM 1515 N N . LEU A 1 201 ? -5.932 7.167 47.345 1.00 66.41 200 LEU A N 1
ATOM 1516 C CA . LEU A 1 201 ? -6.555 7.881 48.465 1.00 66.54 200 LEU A CA 1
ATOM 1517 C C . LEU A 1 201 ? -8.009 8.278 48.147 1.00 73.72 200 LEU A C 1
ATOM 1518 O O . LEU A 1 201 ? -8.866 8.181 49.026 1.00 74.87 200 LEU A O 1
ATOM 1523 N N . ARG A 1 202 ? -8.298 8.717 46.891 1.00 70.71 201 ARG A N 1
ATOM 1524 C CA . ARG A 1 202 ? -9.669 9.124 46.563 1.00 71.45 201 ARG A CA 1
ATOM 1525 C C . ARG A 1 202 ? -10.581 7.892 46.352 1.00 78.44 201 ARG A C 1
ATOM 1526 O O . ARG A 1 202 ? -11.797 8.002 46.519 1.00 79.04 201 ARG A O 1
ATOM 1534 N N . ASN A 1 203 ? -9.985 6.704 46.074 1.00 76.82 202 ASN A N 1
ATOM 1535 C CA . ASN A 1 203 ? -10.760 5.455 45.997 1.00 79.08 202 ASN A CA 1
ATOM 1536 C C . ASN A 1 203 ? -11.244 5.057 47.392 1.00 84.58 202 ASN A C 1
ATOM 1537 O O . ASN A 1 203 ? -12.215 4.312 47.522 1.00 86.65 202 ASN A O 1
ATOM 1542 N N . TRP A 1 204 ? -10.599 5.616 48.438 1.00 80.07 203 TRP A N 1
ATOM 1543 C CA . TRP A 1 204 ? -11.002 5.432 49.831 1.00 80.75 203 TRP A CA 1
ATOM 1544 C C . TRP A 1 204 ? -11.921 6.574 50.268 1.00 83.92 203 TRP A C 1
ATOM 1545 O O . TRP A 1 204 ? -13.041 6.330 50.722 1.00 84.78 203 TRP A O 1
ATOM 1556 N N . LYS A 1 205 ? -11.442 7.822 50.135 1.00 78.40 204 LYS A N 1
ATOM 1557 C CA . LYS A 1 205 ? -12.227 9.011 50.445 1.00 77.44 204 LYS A CA 1
ATOM 1558 C C . LYS A 1 205 ? -12.055 10.045 49.329 1.00 79.19 204 LYS A C 1
ATOM 1559 O O . LYS A 1 205 ? -10.954 10.570 49.123 1.00 77.19 204 LYS A O 1
ATOM 1565 N N . PRO A 1 206 ? -13.122 10.278 48.527 1.00 75.59 205 PRO A N 1
ATOM 1566 C CA . PRO A 1 206 ? -12.964 11.108 47.315 1.00 74.06 205 PRO A CA 1
ATOM 1567 C C . PRO A 1 206 ? -12.590 12.573 47.610 1.00 76.84 205 PRO A C 1
ATOM 1568 O O . PRO A 1 206 ? -12.177 13.283 46.696 1.00 75.29 205 PRO A O 1
ATOM 1572 N N . LEU A 1 207 ? -12.719 13.020 48.877 1.00 74.12 206 LEU A N 1
ATOM 1573 C CA . LEU A 1 207 ? -12.345 14.393 49.257 1.00 73.14 206 LEU A CA 1
ATOM 1574 C C . LEU A 1 207 ? -10.831 14.576 49.210 1.00 74.66 206 LEU A C 1
ATOM 1575 O O . LEU A 1 207 ? -10.349 15.690 48.976 1.00 73.16 206 LEU A O 1
ATOM 1580 N N . LEU A 1 208 ? -10.074 13.471 49.403 1.00 70.67 207 LEU A N 1
ATOM 1581 C CA . LEU A 1 208 ? -8.609 13.498 49.385 1.00 69.05 207 LEU A CA 1
ATOM 1582 C C . LEU A 1 208 ? -8.064 13.768 47.961 1.00 71.29 207 LEU A C 1
ATOM 1583 O O . LEU A 1 208 ? -6.880 14.086 47.808 1.00 69.91 207 LEU A O 1
ATOM 1588 N N . ALA A 1 209 ? -8.943 13.706 46.932 1.00 67.60 208 ALA A N 1
ATOM 1589 C CA . ALA A 1 209 ? -8.554 14.050 45.562 1.00 66.75 208 ALA A CA 1
ATOM 1590 C C . ALA A 1 209 ? -8.243 15.541 45.452 1.00 70.28 208 ALA A C 1
ATOM 1591 O O . ALA A 1 209 ? -7.543 15.966 44.520 1.00 69.06 208 ALA A O 1
ATOM 1593 N N . TYR A 1 210 ? -8.720 16.336 46.438 1.00 67.02 209 TYR A N 1
ATOM 1594 C CA . TYR A 1 210 ? -8.502 17.777 46.457 1.00 65.77 209 TYR A CA 1
ATOM 1595 C C . TYR A 1 210 ? -7.563 18.172 47.618 1.00 68.53 209 TYR A C 1
ATOM 1596 O O . TYR A 1 210 ? -7.563 19.322 48.050 1.00 68.26 209 TYR A O 1
ATOM 1605 N N . LEU A 1 211 ? -6.724 17.222 48.074 1.00 64.48 210 LEU A N 1
ATOM 1606 C CA . LEU A 1 211 ? -5.721 17.488 49.106 1.00 64.26 210 LEU A CA 1
ATOM 1607 C C . LEU A 1 211 ? -4.369 17.864 48.448 1.00 67.58 210 LEU A C 1
ATOM 1608 O O . LEU A 1 211 ? -3.743 17.022 47.790 1.00 66.92 210 LEU A O 1
ATOM 1613 N N . PRO A 1 212 ? -3.939 19.150 48.541 1.00 63.49 211 PRO A N 1
ATOM 1614 C CA . PRO A 1 212 ? -2.720 19.563 47.818 1.00 63.12 211 PRO A CA 1
ATOM 1615 C C . PRO A 1 212 ? -1.435 19.190 48.582 1.00 66.94 211 PRO A C 1
ATOM 1616 O O . PRO A 1 212 ? -0.588 20.055 48.829 1.00 66.56 211 PRO A O 1
ATOM 1620 N N . VAL A 1 213 ? -1.247 17.876 48.864 1.00 62.86 212 VAL A N 1
ATOM 1621 C CA . VAL A 1 213 ? -0.065 17.374 49.586 1.00 62.94 212 VAL A CA 1
ATOM 1622 C C . VAL A 1 213 ? 1.231 17.628 48.758 1.00 65.83 212 VAL A C 1
ATOM 1623 O O . VAL A 1 213 ? 2.325 17.690 49.328 1.00 65.10 212 VAL A O 1
ATOM 1627 N N . GLU A 1 214 ? 1.083 17.841 47.432 1.00 61.90 213 GLU A N 1
ATOM 1628 C CA . GLU A 1 214 ? 2.213 18.039 46.529 1.00 60.97 213 GLU A CA 1
ATOM 1629 C C . GLU A 1 214 ? 2.968 19.348 46.852 1.00 66.97 213 GLU A C 1
ATOM 1630 O O . GLU A 1 214 ? 4.178 19.422 46.633 1.00 67.12 213 GLU A O 1
ATOM 1636 N N . THR A 1 215 ? 2.261 20.360 47.432 1.00 64.33 214 THR A N 1
ATOM 1637 C CA . THR A 1 215 ? 2.899 21.624 47.853 1.00 64.57 214 THR A CA 1
ATOM 1638 C C . THR A 1 215 ? 3.896 21.362 48.999 1.00 69.86 214 THR A C 1
ATOM 1639 O O . THR A 1 215 ? 4.916 2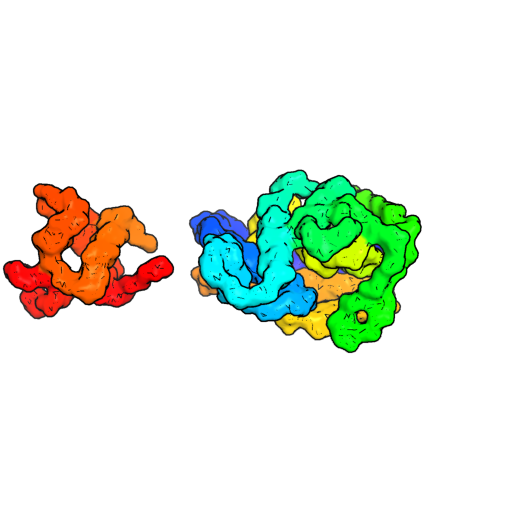2.041 49.091 1.00 69.56 214 THR A O 1
ATOM 1643 N N . VAL A 1 216 ? 3.598 20.362 49.866 1.00 67.45 215 VAL A N 1
ATOM 1644 C CA . VAL A 1 216 ? 4.490 19.981 50.971 1.00 67.90 215 VAL A CA 1
ATOM 1645 C C . VAL A 1 216 ? 5.706 19.221 50.409 1.00 73.98 215 VAL A C 1
ATOM 1646 O O . VAL A 1 216 ? 6.847 19.516 50.781 1.00 75.19 215 VAL A O 1
ATOM 1650 N N . ILE A 1 217 ? 5.458 18.278 49.474 1.00 70.35 216 ILE A N 1
ATOM 1651 C CA . ILE A 1 217 ? 6.517 17.478 48.845 1.00 70.22 216 ILE A CA 1
ATOM 1652 C C . ILE A 1 217 ? 7.463 18.387 48.042 1.00 75.12 216 ILE A C 1
ATOM 1653 O O . ILE A 1 217 ? 8.664 18.139 48.007 1.00 74.71 216 ILE A O 1
ATOM 1658 N N . ARG A 1 218 ? 6.914 19.457 47.415 1.00 72.80 217 ARG A N 1
ATOM 1659 C CA . ARG A 1 218 ? 7.711 20.424 46.642 1.00 73.08 217 ARG A CA 1
ATOM 1660 C C . ARG A 1 218 ? 8.624 21.249 47.569 1.00 79.38 217 ARG A C 1
ATOM 1661 O O . ARG A 1 218 ? 9.775 21.521 47.221 1.00 80.21 217 ARG A O 1
ATOM 1669 N N . ASP A 1 219 ? 8.109 21.647 48.740 1.00 76.48 218 ASP A N 1
ATOM 1670 C CA . ASP A 1 219 ? 8.871 22.451 49.681 1.00 77.87 218 ASP A CA 1
ATOM 1671 C C . ASP A 1 219 ? 9.886 21.582 50.456 1.00 83.32 218 ASP A C 1
ATOM 1672 O O . ASP A 1 219 ? 10.941 22.079 50.860 1.00 84.19 218 ASP A O 1
ATOM 1677 N N . ARG A 1 220 ? 9.581 20.278 50.624 1.00 79.38 219 ARG A N 1
ATOM 1678 C CA . ARG A 1 220 ? 10.495 19.332 51.289 1.00 79.52 219 ARG A CA 1
ATOM 1679 C C . ARG A 1 220 ? 11.172 18.439 50.255 1.00 81.98 219 ARG A C 1
ATOM 1680 O O . ARG A 1 220 ? 11.475 17.277 50.543 1.00 81.47 219 ARG A O 1
ATOM 1688 N N . GLN A 1 221 ? 11.403 18.979 49.045 1.00 77.90 220 GLN A N 1
ATOM 1689 C CA . GLN A 1 221 ? 11.907 18.218 47.904 1.00 77.27 220 GLN A CA 1
ATOM 1690 C C . GLN A 1 221 ? 13.270 17.549 48.217 1.00 83.25 220 GLN A C 1
ATOM 1691 O O . GLN A 1 221 ? 13.435 16.351 47.963 1.00 82.10 220 GLN A O 1
ATOM 1697 N N . GLU A 1 222 ? 14.229 18.316 48.798 1.00 82.15 221 GLU A N 1
ATOM 1698 C CA . GLU A 1 222 ? 15.559 17.782 49.128 1.00 83.26 221 GLU A CA 1
ATOM 1699 C C . GLU A 1 222 ? 15.444 16.576 50.093 1.00 88.16 221 GLU A C 1
ATOM 1700 O O . GLU A 1 222 ? 16.094 15.553 49.872 1.00 87.42 221 GLU A O 1
ATOM 1706 N N . ASP A 1 223 ? 14.581 16.694 51.150 1.00 85.34 222 ASP A N 1
ATOM 1707 C CA . ASP A 1 223 ? 14.366 15.610 52.123 1.00 85.73 222 ASP A CA 1
ATOM 1708 C C . ASP A 1 223 ? 13.600 14.462 51.487 1.00 87.19 222 ASP A C 1
ATOM 1709 O O . ASP A 1 223 ? 13.917 13.298 51.736 1.00 86.67 222 ASP A O 1
ATOM 1714 N N . TYR A 1 224 ? 12.580 14.789 50.656 1.00 82.07 223 TYR A N 1
ATOM 1715 C CA . TYR A 1 224 ? 11.763 13.798 49.952 1.00 80.44 223 TYR A CA 1
ATOM 1716 C C . TYR A 1 224 ? 12.647 12.827 49.179 1.00 84.71 223 TYR A C 1
ATOM 1717 O O . TYR A 1 224 ? 12.623 11.627 49.459 1.00 84.69 223 TYR A O 1
ATOM 1726 N N . TYR A 1 225 ? 13.522 13.361 48.291 1.00 81.12 224 TYR A N 1
ATOM 1727 C CA . TYR A 1 225 ? 14.429 12.536 47.488 1.00 80.82 224 TYR A CA 1
ATOM 1728 C C . TYR A 1 225 ? 15.507 11.849 48.363 1.00 86.73 224 TYR A C 1
ATOM 1729 O O . TYR A 1 225 ? 15.945 10.749 48.028 1.00 86.10 224 TYR A O 1
ATOM 1738 N N . ARG A 1 226 ? 15.921 12.495 49.488 1.00 85.41 225 ARG A N 1
ATOM 1739 C CA . ARG A 1 226 ? 16.932 11.913 50.393 1.00 86.92 225 ARG A CA 1
ATOM 1740 C C . ARG A 1 226 ? 16.348 10.709 51.160 1.00 91.90 225 ARG A C 1
ATOM 1741 O O . ARG A 1 226 ? 17.007 9.671 51.266 1.00 91.29 225 ARG A O 1
ATOM 1749 N N . VAL A 1 227 ? 15.097 10.846 51.677 1.00 89.87 226 VAL A N 1
ATOM 1750 C CA . VAL A 1 227 ? 14.404 9.753 52.381 1.00 90.68 226 VAL A CA 1
ATOM 1751 C C . VAL A 1 227 ? 14.087 8.633 51.398 1.00 94.25 226 VAL A C 1
ATOM 1752 O O . VAL A 1 227 ? 14.256 7.458 51.723 1.00 94.54 226 VAL A O 1
ATOM 1754 N N . LEU A 1 228 ? 13.690 9.002 50.176 1.00 89.67 227 LEU A N 1
ATOM 1755 C CA . LEU A 1 228 ? 13.392 8.051 49.116 1.00 89.34 227 LEU A CA 1
ATOM 1756 C C . LEU A 1 228 ? 14.660 7.262 48.711 1.00 94.95 227 LEU A C 1
ATOM 1757 O O . LEU A 1 228 ? 14.577 6.060 48.444 1.00 94.82 227 LEU A O 1
ATOM 1762 N N . ALA A 1 229 ? 15.841 7.937 48.712 1.00 92.10 228 ALA A N 1
ATOM 1763 C CA . ALA A 1 229 ? 17.118 7.296 48.375 1.00 92.18 228 ALA A CA 1
ATOM 1764 C C . ALA A 1 229 ? 17.615 6.418 49.523 1.00 97.77 228 ALA A C 1
ATOM 1765 O O . ALA A 1 229 ? 18.138 5.329 49.276 1.00 97.80 228 ALA A O 1
ATOM 1767 N N . VAL A 1 230 ? 17.471 6.905 50.796 1.00 95.04 229 VAL A N 1
ATOM 1768 C CA . VAL A 1 230 ? 17.879 6.140 51.984 1.00 96.22 229 VAL A CA 1
ATOM 1769 C C . VAL A 1 230 ? 17.029 4.876 52.097 1.00 100.88 229 VAL A C 1
ATOM 1770 O O . VAL A 1 230 ? 17.567 3.791 52.339 1.00 100.70 229 VAL A O 1
ATOM 1772 N N . ALA A 1 231 ? 15.701 5.003 51.837 1.00 97.81 230 ALA A N 1
ATOM 1773 C CA . ALA A 1 231 ? 14.777 3.866 51.827 1.00 98.37 230 ALA A CA 1
ATOM 1774 C C . ALA A 1 231 ? 15.142 2.875 50.712 1.00 103.48 230 ALA A C 1
ATOM 1775 O O . ALA A 1 231 ? 15.068 1.663 50.917 1.00 103.95 230 ALA A O 1
ATOM 1777 N N . ASP A 1 232 ? 15.584 3.399 49.546 1.00 100.32 231 ASP A N 1
ATOM 1778 C CA . ASP A 1 232 ? 16.037 2.580 48.416 1.00 100.55 231 ASP A CA 1
ATOM 1779 C C . ASP A 1 232 ? 17.348 1.834 48.773 1.00 107.08 231 ASP A C 1
ATOM 1780 O O . ASP A 1 232 ? 17.482 0.644 48.474 1.00 107.48 231 ASP A O 1
ATOM 1785 N N . SER A 1 233 ? 18.295 2.535 49.435 1.00 104.78 232 SER A N 1
ATOM 1786 C CA . SER A 1 233 ? 19.592 1.964 49.818 1.00 105.76 232 SER A CA 1
ATOM 1787 C C . SER A 1 233 ? 19.434 0.889 50.906 1.00 109.29 232 SER A C 1
ATOM 1788 O O . SER A 1 233 ? 20.107 -0.147 50.854 1.00 109.00 232 SER A O 1
ATOM 1791 N N . GLN A 1 234 ? 18.555 1.141 51.892 1.00 105.68 233 GLN A N 1
ATOM 1792 C CA . GLN A 1 234 ? 18.356 0.227 53.014 1.00 106.74 233 GLN A CA 1
ATOM 1793 C C . GLN A 1 234 ? 17.279 -0.842 52.675 1.00 110.12 233 GLN A C 1
ATOM 1794 O O . GLN A 1 234 ? 17.029 -1.744 53.484 1.00 110.74 233 GLN A O 1
ATOM 1800 N N . ALA A 1 235 ? 16.681 -0.760 51.441 1.00 105.19 234 ALA A N 1
ATOM 1801 C CA . ALA A 1 235 ? 15.651 -1.708 50.963 1.00 105.02 234 ALA A CA 1
ATOM 1802 C C . ALA A 1 235 ? 14.452 -1.791 51.954 1.00 109.74 234 ALA A C 1
ATOM 1803 O O . ALA A 1 235 ? 13.977 -2.889 52.267 1.00 110.47 234 ALA A O 1
ATOM 1805 N N . ASP A 1 236 ? 13.967 -0.624 52.429 1.00 105.34 235 ASP A N 1
ATOM 1806 C CA . ASP A 1 236 ? 12.867 -0.567 53.393 1.00 105.65 235 ASP A CA 1
ATOM 1807 C C . ASP A 1 236 ? 11.963 0.642 53.112 1.00 107.48 235 ASP A C 1
ATOM 1808 O O . ASP A 1 236 ? 12.435 1.777 53.124 1.00 106.94 235 ASP A O 1
ATOM 1813 N N . ALA A 1 237 ? 10.657 0.397 52.892 1.00 102.01 236 ALA A N 1
ATOM 1814 C CA . ALA A 1 237 ? 9.696 1.468 52.584 1.00 99.66 236 ALA A CA 1
ATOM 1815 C C . ALA A 1 237 ? 9.316 2.272 53.842 1.00 102.08 236 ALA A C 1
ATOM 1816 O O . ALA A 1 237 ? 8.868 3.414 53.727 1.00 100.95 236 ALA A O 1
ATOM 1818 N N . THR A 1 238 ? 9.489 1.665 55.040 1.00 98.43 237 THR A N 1
ATOM 1819 C CA . THR A 1 238 ? 9.082 2.250 56.330 1.00 98.20 237 THR A CA 1
ATOM 1820 C C . THR A 1 238 ? 9.430 3.798 56.426 1.00 98.96 237 THR A C 1
ATOM 1821 O O . THR A 1 238 ? 8.529 4.596 56.694 1.00 98.65 237 THR A O 1
ATOM 1825 N N . PRO A 1 239 ? 10.719 4.228 56.233 1.00 92.93 238 PRO A N 1
ATOM 1826 C CA . PRO A 1 239 ? 11.037 5.663 56.405 1.00 91.24 238 PRO A CA 1
ATOM 1827 C C . PRO A 1 239 ? 10.294 6.553 55.398 1.00 90.90 238 PRO A C 1
ATOM 1828 O O . PRO A 1 239 ? 9.922 7.684 55.733 1.00 90.24 238 PRO A O 1
ATOM 1832 N N . PHE A 1 240 ? 10.070 6.043 54.166 1.00 83.95 239 PHE A N 1
ATOM 1833 C CA . PHE A 1 240 ? 9.328 6.776 53.141 1.00 81.22 239 PHE A CA 1
ATOM 1834 C C . PHE A 1 240 ? 7.851 6.908 53.542 1.00 83.22 239 PHE A C 1
ATOM 1835 O O . PHE A 1 240 ? 7.255 7.978 53.366 1.00 82.09 239 PHE A O 1
ATOM 1843 N N . VAL A 1 241 ? 7.269 5.823 54.102 1.00 79.01 240 VAL A N 1
ATOM 1844 C CA . VAL A 1 241 ? 5.875 5.815 54.551 1.00 78.56 240 VAL A CA 1
ATOM 1845 C C . VAL A 1 241 ? 5.693 6.846 55.673 1.00 79.87 240 VAL A C 1
ATOM 1846 O O . VAL A 1 241 ? 4.747 7.633 55.632 1.00 78.08 240 VAL A O 1
ATOM 1850 N N . GLU A 1 242 ? 6.662 6.908 56.617 1.00 75.95 241 GLU A N 1
ATOM 1851 C CA . GLU A 1 242 ? 6.652 7.912 57.684 1.00 75.84 241 GLU A CA 1
ATOM 1852 C C . GLU A 1 242 ? 6.672 9.321 57.102 1.00 77.38 241 GLU A C 1
ATOM 1853 O O . GLU A 1 242 ? 5.925 10.184 57.562 1.00 76.75 241 GLU A O 1
ATOM 1859 N N . PHE A 1 243 ? 7.535 9.559 56.076 1.00 72.65 242 PHE A N 1
ATOM 1860 C CA . PHE A 1 243 ? 7.657 10.874 55.449 1.00 71.24 242 PHE A CA 1
ATOM 1861 C C . PHE A 1 243 ? 6.365 11.269 54.772 1.00 74.09 242 PHE A C 1
ATOM 1862 O O . PHE A 1 243 ? 5.882 12.386 54.978 1.00 74.67 242 PHE A O 1
ATOM 1878 N N . LEU A 1 245 ? 3.167 9.921 55.054 1.00 67.47 244 LEU A N 1
ATOM 1879 C CA . LEU A 1 245 ? 2.060 10.070 56.018 1.00 67.85 244 LEU A CA 1
ATOM 1880 C C . LEU A 1 245 ? 2.227 11.350 56.820 1.00 72.57 244 LEU A C 1
ATOM 1881 O O . LEU A 1 245 ? 1.237 12.001 57.159 1.00 72.88 244 LEU A O 1
ATOM 1886 N N . GLY A 1 246 ? 3.484 11.735 57.066 1.00 68.72 245 GLY A N 1
ATOM 1887 C CA . GLY A 1 246 ? 3.801 12.991 57.728 1.00 69.04 245 GLY A CA 1
ATOM 1888 C C . GLY A 1 246 ? 3.389 14.181 56.890 1.00 72.86 245 GLY A C 1
ATOM 1889 O O . GLY A 1 246 ? 2.643 15.048 57.360 1.00 72.81 245 GLY A O 1
ATOM 1890 N N . ALA A 1 247 ? 3.786 14.174 55.592 1.00 68.06 246 ALA A N 1
ATOM 1891 C CA . ALA A 1 247 ? 3.417 15.223 54.641 1.00 66.67 246 ALA A CA 1
ATOM 1892 C C . ALA A 1 247 ? 1.894 15.309 54.479 1.00 70.17 246 ALA A C 1
ATOM 1893 O O . ALA A 1 247 ? 1.333 16.411 54.508 1.00 69.94 246 ALA A O 1
ATOM 1895 N N . LEU A 1 248 ? 1.216 14.132 54.360 1.00 65.64 247 LEU A N 1
ATOM 1896 C CA . LEU A 1 248 ? -0.245 14.058 54.215 1.00 64.58 247 LEU A CA 1
ATOM 1897 C C . LEU A 1 248 ? -0.941 14.634 55.427 1.00 68.32 247 LEU A C 1
ATOM 1898 O O . LEU A 1 248 ? -1.895 15.398 55.278 1.00 66.83 247 LEU A O 1
ATOM 1903 N N . ARG A 1 249 ? -0.435 14.309 56.643 1.00 66.68 248 ARG A N 1
ATOM 1904 C CA . ARG A 1 249 ? -0.961 14.862 57.894 1.00 67.29 248 ARG A CA 1
ATOM 1905 C C . ARG A 1 249 ? -0.839 16.376 57.898 1.00 70.95 248 ARG A C 1
ATOM 1906 O O . ARG A 1 249 ? -1.811 17.070 58.178 1.00 70.37 248 ARG A O 1
ATOM 1914 N N . ASP A 1 250 ? 0.357 16.893 57.565 1.00 68.05 249 ASP A N 1
ATOM 1915 C CA . ASP A 1 250 ? 0.610 18.331 57.520 1.00 68.57 249 ASP A CA 1
ATOM 1916 C C . ASP A 1 250 ? -0.273 19.004 56.469 1.00 72.82 249 ASP A C 1
ATOM 1917 O O . ASP A 1 250 ? -0.713 20.139 56.668 1.00 72.80 249 ASP A O 1
ATOM 1922 N N . ALA A 1 251 ? -0.564 18.289 55.365 1.00 68.93 250 ALA A N 1
ATOM 1923 C CA . ALA A 1 251 ? -1.409 18.812 54.306 1.00 68.38 250 ALA A CA 1
ATOM 1924 C C . ALA A 1 251 ? -2.863 18.866 54.751 1.00 74.11 250 ALA A C 1
ATOM 1925 O O . ALA A 1 251 ? -3.479 19.927 54.692 1.00 74.39 250 ALA A O 1
ATOM 1927 N N . VAL A 1 252 ? -3.399 17.744 55.262 1.00 71.68 251 VAL A N 1
ATOM 1928 C CA . VAL A 1 252 ? -4.790 17.703 55.706 1.00 72.81 251 VAL A CA 1
ATOM 1929 C C . VAL A 1 252 ? -4.971 18.619 56.958 1.00 79.50 251 VAL A C 1
ATOM 1930 O O . VAL A 1 252 ? -6.068 19.108 57.206 1.00 79.51 251 VAL A O 1
ATOM 1934 N N . ARG A 1 253 ? -3.862 18.944 57.644 1.00 78.16 252 ARG A N 1
ATOM 1935 C CA . ARG A 1 253 ? -3.889 19.835 58.792 1.00 79.89 252 ARG A CA 1
ATOM 1936 C C . ARG A 1 253 ? -3.976 21.309 58.332 1.00 85.55 252 ARG A C 1
ATOM 1937 O O . ARG A 1 253 ? -4.805 22.051 58.843 1.00 84.93 252 ARG A O 1
ATOM 1945 N N . GLU A 1 254 ? -3.170 21.708 57.304 1.00 84.61 253 GLU A N 1
ATOM 1946 C CA . GLU A 1 254 ? -3.226 23.090 56.790 1.00 85.13 253 GLU A CA 1
ATOM 1947 C C . GLU A 1 254 ? -4.509 23.308 55.955 1.00 89.71 253 GLU A C 1
ATOM 1948 O O . GLU A 1 254 ? -4.863 24.447 55.664 1.00 89.79 253 GLU A O 1
ATOM 1954 N N . ALA A 1 255 ? -5.220 22.216 55.619 1.00 86.58 254 ALA A N 1
ATOM 1955 C CA . ALA A 1 255 ? -6.474 22.296 54.873 1.00 86.26 254 ALA A CA 1
ATOM 1956 C C . ALA A 1 255 ? -7.635 22.683 55.789 1.00 93.25 254 ALA A C 1
ATOM 1957 O O . ALA A 1 255 ? -8.555 23.369 55.355 1.00 92.51 254 ALA A O 1
ATOM 1959 N N . VAL A 1 256 ? -7.592 22.239 57.060 1.00 93.35 255 VAL A N 1
ATOM 1960 C CA . VAL A 1 256 ? -8.649 22.528 58.033 1.00 95.70 255 VAL A CA 1
ATOM 1961 C C . VAL A 1 256 ? -8.425 23.932 58.660 1.00 104.38 255 VAL A C 1
ATOM 1962 O O . VAL A 1 256 ? -9.393 24.599 59.036 1.00 104.49 255 VAL A O 1
ATOM 1966 N N . SER A 1 257 ? -7.150 24.390 58.722 1.00 104.49 256 SER A N 1
ATOM 1967 C CA . SER A 1 257 ? -6.799 25.695 59.312 1.00 106.87 256 SER A CA 1
ATOM 1968 C C . SER A 1 257 ? -7.276 26.871 58.425 1.00 114.60 256 SER A C 1
ATOM 1969 O O . SER A 1 257 ? -7.468 27.980 58.932 1.00 115.22 256 SER A O 1
ATOM 1972 N N . THR A 1 258 ? -7.435 26.629 57.095 1.00 112.96 257 THR A N 1
ATOM 1973 C CA . THR A 1 258 ? -7.887 27.669 56.150 1.00 113.71 257 THR A CA 1
ATOM 1974 C C . THR A 1 258 ? -9.351 28.077 56.448 1.00 122.21 257 THR A C 1
ATOM 1975 O O . THR A 1 258 ? -9.714 29.246 56.271 1.00 122.32 257 THR A O 1
ATOM 1979 N N . ASP A 1 259 ? -10.181 27.113 56.924 1.00 121.65 258 ASP A N 1
ATOM 1980 C CA . ASP A 1 259 ? -11.576 27.387 57.293 1.00 123.21 258 ASP A CA 1
ATOM 1981 C C . ASP A 1 259 ? -11.641 28.173 58.621 1.00 129.77 258 ASP A C 1
ATOM 1982 O O . ASP A 1 259 ? -12.256 29.243 58.675 1.00 130.16 258 ASP A O 1
ATOM 1987 N N . HIS A 1 260 ? -10.972 27.652 59.685 1.00 127.28 259 HIS A N 1
ATOM 1988 C CA . HIS A 1 260 ? -10.937 28.308 60.996 1.00 155.08 259 HIS A CA 1
ATOM 1989 C C . HIS A 1 260 ? -9.512 28.331 61.554 1.00 168.49 259 HIS A C 1
ATOM 1990 O O . HIS A 1 260 ? -8.760 29.269 61.291 1.00 125.17 259 HIS A O 1
ATOM 1992 N N . GLN A 1 264 ? -22.228 35.465 53.743 1.00 131.29 263 GLN A N 1
ATOM 1993 C CA . GLN A 1 264 ? -22.721 35.483 52.363 1.00 130.67 263 GLN A CA 1
ATOM 1994 C C . GLN A 1 264 ? -23.824 36.540 52.176 1.00 135.31 263 GLN A C 1
ATOM 1995 O O . GLN A 1 264 ? -24.614 36.781 53.097 1.00 136.21 263 GLN A O 1
ATOM 2001 N N . VAL A 1 265 ? -23.907 37.133 50.960 1.00 130.70 264 VAL A N 1
ATOM 2002 C CA . VAL A 1 265 ? -24.939 38.130 50.632 1.00 130.76 264 VAL A CA 1
ATOM 2003 C C . VAL A 1 265 ? -26.062 37.478 49.797 1.00 133.34 264 VAL A C 1
ATOM 2004 O O . VAL A 1 265 ? -25.805 36.536 49.041 1.00 132.17 264 VAL A O 1
ATOM 2008 N N . THR A 1 266 ? -27.303 37.993 49.931 1.00 129.78 265 THR A N 1
ATOM 2009 C CA . THR A 1 266 ? -28.454 37.495 49.161 1.00 129.40 265 THR A CA 1
ATOM 2010 C C . THR A 1 266 ? -28.346 37.980 47.692 1.00 131.96 265 THR A C 1
ATOM 2011 O O . THR A 1 266 ? -27.613 38.933 47.420 1.00 131.09 265 THR A O 1
ATOM 2015 N N . ASP A 1 267 ? -29.077 37.318 46.747 1.00 128.07 266 ASP A N 1
ATOM 2016 C CA . ASP A 1 267 ? -29.076 37.727 45.320 1.00 127.42 266 ASP A CA 1
ATOM 2017 C C . ASP A 1 267 ? -29.563 39.186 45.165 1.00 129.89 266 ASP A C 1
ATOM 2018 O O . ASP A 1 267 ? -29.139 39.884 44.238 1.00 128.68 266 ASP A O 1
ATOM 2023 N N . GLN A 1 268 ? -30.434 39.645 46.100 1.00 126.04 267 GLN A N 1
ATOM 2024 C CA . GLN A 1 268 ? -30.926 41.024 46.130 1.00 125.64 267 GLN A CA 1
ATOM 2025 C C . GLN A 1 268 ? -29.820 41.982 46.614 1.00 127.06 267 GLN A C 1
ATOM 2026 O O . GLN A 1 268 ? -29.584 43.019 45.990 1.00 126.68 267 GLN A O 1
ATOM 2032 N N . VAL A 1 269 ? -29.115 41.603 47.710 1.00 121.72 268 VAL A N 1
ATOM 2033 C CA . VAL A 1 269 ? -28.046 42.421 48.306 1.00 120.60 268 VAL A CA 1
ATOM 2034 C C . VAL A 1 269 ? -26.802 42.449 47.373 1.00 121.85 268 VAL A C 1
ATOM 2035 O O . VAL A 1 269 ? -26.143 43.485 47.262 1.00 121.67 268 VAL A O 1
ATOM 2039 N N . ALA A 1 270 ? -26.500 41.312 46.698 1.00 116.13 269 ALA A N 1
ATOM 2040 C CA . ALA A 1 270 ? -25.354 41.216 45.779 1.00 114.28 269 ALA A CA 1
ATOM 2041 C C . ALA A 1 270 ? -25.519 42.162 44.580 1.00 116.67 269 ALA A C 1
ATOM 2042 O O . ALA A 1 270 ? -24.545 42.784 44.147 1.00 115.73 269 ALA A O 1
ATOM 2044 N N . ALA A 1 271 ? -26.764 42.290 44.062 1.00 112.82 270 ALA A N 1
ATOM 2045 C CA . ALA A 1 271 ? -27.065 43.162 42.921 1.00 112.68 270 ALA A CA 1
ATOM 2046 C C . ALA A 1 271 ? -26.89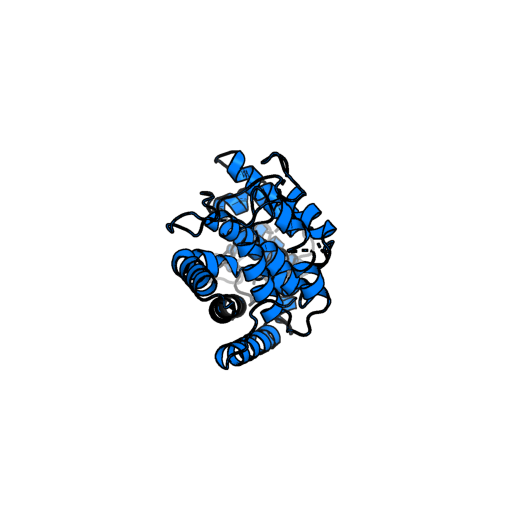4 44.651 43.289 1.00 116.08 270 ALA A C 1
ATOM 2047 O O . ALA A 1 271 ? -26.496 45.450 42.437 1.00 115.69 270 ALA A O 1
ATOM 2049 N N . LEU A 1 272 ? -27.194 45.018 44.565 1.00 112.24 271 LEU A N 1
ATOM 2050 C CA . LEU A 1 272 ? -27.066 46.404 45.040 1.00 112.61 271 LEU A CA 1
ATOM 2051 C C . LEU A 1 272 ? -25.578 46.811 45.149 1.00 116.09 271 LEU A C 1
ATOM 2052 O O . LEU A 1 272 ? -25.213 47.916 44.737 1.00 116.42 271 LEU A O 1
ATOM 2057 N N . ILE A 1 273 ? -24.724 45.910 45.704 1.00 111.30 272 ILE A N 1
ATOM 2058 C CA . ILE A 1 273 ? -23.282 46.169 45.869 1.00 110.44 272 ILE A CA 1
ATOM 2059 C C . ILE A 1 273 ? -22.628 46.422 44.487 1.00 112.46 272 ILE A C 1
ATOM 2060 O O . ILE A 1 273 ? -21.850 47.370 44.339 1.00 112.24 272 ILE A O 1
ATOM 2065 N N . ARG A 1 274 ? -22.993 45.604 43.469 1.00 107.63 273 ARG A N 1
ATOM 2066 C CA . ARG A 1 274 ? -22.472 45.767 42.106 1.00 106.99 273 ARG A CA 1
ATOM 2067 C C . ARG A 1 274 ? -23.015 47.056 41.454 1.00 111.73 273 ARG A C 1
ATOM 2068 O O . ARG A 1 274 ? -22.322 47.671 40.636 1.00 111.42 273 ARG A O 1
ATOM 2076 N N . ALA A 1 275 ? -24.255 47.468 41.828 1.00 108.72 274 ALA A N 1
ATOM 2077 C CA . ALA A 1 275 ? -24.884 48.676 41.279 1.00 109.40 274 ALA A CA 1
ATOM 2078 C C . ALA A 1 275 ? -24.187 49.954 41.782 1.00 112.64 274 ALA A C 1
ATOM 2079 O O . ALA A 1 275 ? -24.043 50.909 41.018 1.00 113.36 274 ALA A O 1
ATOM 2081 N N . ILE A 1 276 ? -23.743 49.966 43.070 1.00 107.93 275 ILE A N 1
ATOM 2082 C CA . ILE A 1 276 ? -23.036 51.125 43.653 1.00 108.42 275 ILE A CA 1
ATOM 2083 C C . ILE A 1 276 ? -21.659 51.311 42.965 1.00 110.92 275 ILE A C 1
ATOM 2084 O O . ILE A 1 276 ? -21.376 52.387 42.428 1.00 111.68 275 ILE A O 1
ATOM 2089 N N . GLY A 1 277 ? -20.825 50.267 43.008 1.00 104.84 276 GLY A N 1
ATOM 2090 C CA . GLY A 1 277 ? -19.480 50.315 42.453 1.00 104.00 276 GLY A CA 1
ATOM 2091 C C . GLY A 1 277 ? -18.575 51.263 43.211 1.00 108.41 276 GLY A C 1
ATOM 2092 O O . GLY A 1 277 ? -18.460 51.173 44.436 1.00 108.50 276 GLY A O 1
ATOM 2093 N N . GLY A 1 278 ? -17.991 52.215 42.493 1.00 105.13 277 GLY A N 1
ATOM 2094 C CA . GLY A 1 278 ? -17.104 53.209 43.087 1.00 106.14 277 GLY A CA 1
ATOM 2095 C C . GLY A 1 278 ? -17.795 54.513 43.439 1.00 111.25 277 GLY A C 1
ATOM 2096 O O . GLY A 1 278 ? -17.405 55.188 44.397 1.00 112.29 277 GLY A O 1
ATOM 2097 N N . GLY A 1 279 ? -18.818 54.869 42.657 1.00 107.27 278 GLY A N 1
ATOM 2098 C CA . GLY A 1 279 ? -19.546 56.127 42.826 1.00 108.16 278 GLY A CA 1
ATOM 2099 C C . GLY A 1 279 ? -20.530 56.132 43.982 1.00 109.37 278 GLY A C 1
ATOM 2100 O O . GLY A 1 279 ? -20.688 55.126 44.680 1.00 107.34 278 GLY A O 1
ATOM 2101 N N . GLU A 1 280 ? -21.205 57.277 44.188 1.00 106.02 279 GLU A N 1
ATOM 2102 C CA . GLU A 1 280 ? -22.203 57.432 45.251 1.00 105.43 279 GLU A CA 1
ATOM 2103 C C . GLU A 1 280 ? -23.609 57.528 44.647 1.00 106.47 279 GLU A C 1
ATOM 2104 O O . GLU A 1 280 ? -23.918 58.505 43.961 1.00 106.87 279 GLU A O 1
ATOM 2110 N N . LEU A 1 281 ? -24.444 56.488 44.858 1.00 100.09 280 LEU A N 1
ATOM 2111 C CA . LEU A 1 281 ? -25.786 56.426 44.265 1.00 99.10 280 LEU A CA 1
ATOM 2112 C C . LEU A 1 281 ? -26.871 56.767 45.277 1.00 102.00 280 LEU A C 1
ATOM 2113 O O . LEU A 1 281 ? -26.823 56.301 46.417 1.00 101.17 280 LEU A O 1
ATOM 2118 N N . SER A 1 282 ? -27.906 57.509 44.831 1.00 98.19 281 SER A N 1
ATOM 2119 C CA . SER A 1 282 ? -29.071 57.807 45.662 1.00 98.06 281 SER A CA 1
ATOM 2120 C C . SER A 1 282 ? -30.095 56.656 45.576 1.00 100.11 281 SER A C 1
ATOM 2121 O O . SER A 1 282 ? -29.860 55.675 44.854 1.00 97.91 281 SER A O 1
ATOM 2124 N N . SER A 1 283 ? -31.219 56.759 46.332 1.00 96.86 282 SER A N 1
ATOM 2125 C CA . SER A 1 283 ? -32.263 55.728 46.319 1.00 95.39 282 SER A CA 1
ATOM 2126 C C . SER A 1 283 ? -32.856 55.562 44.904 1.00 97.93 282 SER A C 1
ATOM 2127 O O . SER A 1 283 ? -33.044 54.434 44.448 1.00 95.90 282 SER A O 1
ATOM 2130 N N . ASN A 1 284 ? -33.073 56.696 44.185 1.00 95.46 283 ASN A N 1
ATOM 2131 C CA . ASN A 1 284 ? -33.619 56.682 42.821 1.00 95.26 283 ASN A CA 1
ATOM 2132 C C . ASN A 1 284 ? -32.577 56.182 41.800 1.00 98.47 283 ASN A C 1
ATOM 2133 O O . ASN A 1 284 ? -32.955 55.637 40.757 1.00 97.52 283 ASN A O 1
ATOM 2138 N N . ASP A 1 285 ? -31.267 56.375 42.095 1.00 95.09 284 ASP A N 1
ATOM 2139 C CA . ASP A 1 285 ? -30.188 55.878 41.226 1.00 93.85 284 ASP A CA 1
ATOM 2140 C C . ASP A 1 285 ? -30.098 54.358 41.309 1.00 95.84 284 ASP A C 1
ATOM 2141 O O . ASP A 1 285 ? -29.889 53.697 40.290 1.00 94.32 284 ASP A O 1
ATOM 2146 N N . LEU A 1 286 ? -30.289 53.799 42.523 1.00 92.31 285 LEU A N 1
ATOM 2147 C CA . LEU A 1 286 ? -30.310 52.350 42.730 1.00 90.74 285 LEU A CA 1
ATOM 2148 C C . LEU A 1 286 ? -31.610 51.751 42.196 1.00 94.92 285 LEU A C 1
ATOM 2149 O O . LEU A 1 286 ? -31.585 50.710 41.533 1.00 93.30 285 LEU A O 1
ATOM 2162 N N . GLN A 1 288 ? -33.436 52.756 39.655 1.00 95.86 287 GLN A N 1
ATOM 2163 C CA . GLN A 1 288 ? -33.325 52.672 38.192 1.00 96.01 287 GLN A CA 1
ATOM 2164 C C . GLN A 1 288 ? -32.366 51.543 37.760 1.00 99.75 287 GLN A C 1
ATOM 2165 O O . GLN A 1 288 ? -32.656 50.827 36.797 1.00 99.40 287 GLN A O 1
ATOM 2171 N N . ALA A 1 289 ? -31.211 51.414 38.451 1.00 95.88 288 ALA A N 1
ATOM 2172 C CA . ALA A 1 289 ? -30.186 50.423 38.108 1.00 94.40 288 ALA A CA 1
ATOM 2173 C C . ALA A 1 289 ? -30.671 48.983 38.369 1.00 98.36 288 ALA A C 1
ATOM 2174 O O . ALA A 1 289 ? -30.394 48.088 37.569 1.00 96.99 288 ALA A O 1
ATOM 2176 N N . LEU A 1 290 ? -31.390 48.765 39.489 1.00 96.40 289 LEU A N 1
ATOM 2177 C CA . LEU A 1 290 ? -31.852 47.422 39.878 1.00 95.91 289 LEU A CA 1
ATOM 2178 C C . LEU A 1 290 ? -33.159 47.017 39.127 1.00 99.89 289 LEU A C 1
ATOM 2179 O O . LEU A 1 290 ? -33.577 45.857 39.198 1.00 98.98 289 LEU A O 1
ATOM 2184 N N . GLY A 1 291 ? -33.757 47.968 38.407 1.00 97.00 290 GLY A N 1
ATOM 2185 C CA . GLY A 1 291 ? -34.989 47.730 37.657 1.00 97.64 290 GLY A CA 1
ATOM 2186 C C . GLY A 1 291 ? -36.193 47.501 38.545 1.00 101.31 290 GLY A C 1
ATOM 2187 O O . GLY A 1 291 ? -37.088 46.724 38.200 1.00 100.52 290 GLY A O 1
ATOM 2188 N N . LEU A 1 292 ? -36.222 48.174 39.701 1.00 98.82 291 LEU A N 1
ATOM 2189 C CA . LEU A 1 292 ? -37.305 48.040 40.668 1.00 99.91 291 LEU A CA 1
ATOM 2190 C C . LEU A 1 292 ? -38.392 49.087 40.423 1.00 107.01 291 LEU A C 1
ATOM 2191 O O . LEU A 1 292 ? -38.134 50.110 39.782 1.00 107.30 291 LEU A O 1
ATOM 2196 N N . SER A 1 293 ? -39.619 48.816 40.902 1.00 105.90 292 SER A N 1
ATOM 2197 C CA . SER A 1 293 ? -40.745 49.743 40.751 1.00 108.26 292 SER A CA 1
ATOM 2198 C C . SER A 1 293 ? -41.575 49.814 42.046 1.00 113.59 292 SER A C 1
ATOM 2199 O O . SER A 1 293 ? -42.462 50.661 42.163 1.00 114.98 292 SER A O 1
ATOM 2202 N N . HIS A 1 294 ? -41.277 48.926 43.021 1.00 109.44 293 HIS A N 1
ATOM 2203 C CA . HIS A 1 294 ? -41.971 48.911 44.311 1.00 109.91 293 HIS A CA 1
ATOM 2204 C C . HIS A 1 294 ? -41.012 49.368 45.421 1.00 113.36 293 HIS A C 1
ATOM 2205 O O . HIS A 1 294 ? -40.016 48.687 45.701 1.00 111.95 293 HIS A O 1
ATOM 2212 N N . ARG A 1 295 ? -41.252 50.582 45.970 1.00 110.32 294 ARG A N 1
ATOM 2213 C CA . ARG A 1 295 ? -40.354 51.221 46.942 1.00 109.58 294 ARG A CA 1
ATOM 2214 C C . ARG A 1 295 ? -40.195 50.374 48.245 1.00 113.68 294 ARG A C 1
ATOM 2215 O O . ARG A 1 295 ? -39.059 50.102 48.645 1.00 112.04 294 ARG A O 1
ATOM 2223 N N . PRO A 1 296 ? -41.306 49.908 48.904 1.00 111.76 295 PRO A N 1
ATOM 2224 C CA . PRO A 1 296 ? -41.134 49.108 50.137 1.00 111.31 295 PRO A CA 1
ATOM 2225 C C . PRO A 1 296 ? -40.247 47.869 49.910 1.00 113.47 295 PRO A C 1
ATOM 2226 O O . PRO A 1 296 ? -39.459 47.527 50.781 1.00 112.58 295 PRO A O 1
ATOM 2230 N N . THR A 1 297 ? -40.324 47.249 48.702 1.00 109.51 296 THR A N 1
ATOM 2231 C CA . THR A 1 297 ? -39.479 46.091 48.352 1.00 107.93 296 THR A CA 1
ATOM 2232 C C . THR A 1 297 ? -37.981 46.507 48.317 1.00 110.55 296 THR A C 1
ATOM 2233 O O . THR A 1 297 ? -37.133 45.788 48.847 1.00 109.12 296 THR A O 1
ATOM 2237 N N . PHE A 1 298 ? -37.672 47.686 47.717 1.00 106.96 297 PHE A N 1
ATOM 2238 C CA . PHE A 1 298 ? -36.293 48.186 47.643 1.00 105.56 297 PHE A CA 1
ATOM 2239 C C . PHE A 1 298 ? -35.722 48.469 49.050 1.00 110.88 297 PHE A C 1
ATOM 2240 O O . PHE A 1 298 ? -34.592 48.089 49.339 1.00 109.55 297 PHE A O 1
ATOM 2248 N N . ARG A 1 299 ? -36.492 49.151 49.900 1.00 109.81 298 ARG A N 1
ATOM 2249 C CA . ARG A 1 299 ? -36.029 49.522 51.232 1.00 110.65 298 ARG A CA 1
ATOM 2250 C C . ARG A 1 299 ? -35.845 48.267 52.121 1.00 115.55 298 ARG A C 1
ATOM 2251 O O . ARG A 1 299 ? -34.813 48.127 52.770 1.00 114.67 298 ARG A O 1
ATOM 2259 N N . ASN A 1 300 ? -36.810 47.316 52.062 1.00 113.09 299 ASN A N 1
ATOM 2260 C CA . ASN A 1 300 ? -36.830 46.140 52.946 1.00 112.97 299 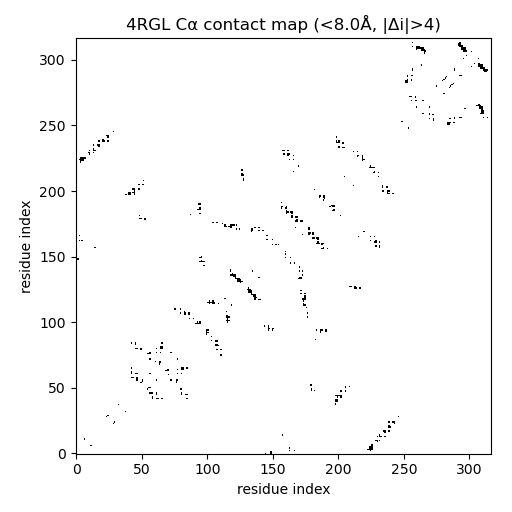ASN A CA 1
ATOM 2261 C C . ASN A 1 300 ? -35.909 44.995 52.448 1.00 116.13 299 ASN A C 1
ATOM 2262 O O . ASN A 1 300 ? -35.365 44.256 53.276 1.00 115.43 299 ASN A O 1
ATOM 2267 N N . ASN A 1 301 ? -35.821 44.784 51.109 1.00 112.28 300 ASN A N 1
ATOM 2268 C CA . ASN A 1 301 ? -35.101 43.621 50.561 1.00 110.91 300 ASN A CA 1
ATOM 2269 C C . ASN A 1 301 ? -33.721 43.999 49.985 1.00 114.26 300 ASN A C 1
ATOM 2270 O O . ASN A 1 301 ? -32.925 43.106 49.687 1.00 113.08 300 ASN A O 1
ATOM 2275 N N . TYR A 1 302 ? -33.446 45.304 49.802 1.00 111.10 301 TYR A N 1
ATOM 2276 C CA . TYR A 1 302 ? -32.196 45.722 49.164 1.00 109.76 301 TYR A CA 1
ATOM 2277 C C . TYR A 1 302 ? -31.401 46.716 50.045 1.00 114.36 301 TYR A C 1
ATOM 2278 O O . TYR A 1 302 ? -30.278 46.408 50.449 1.00 113.05 301 TYR A O 1
ATOM 2287 N N . LEU A 1 303 ? -31.968 47.918 50.301 1.00 112.51 302 LEU A N 1
ATOM 2288 C CA . LEU A 1 303 ? -31.243 49.006 50.959 1.00 113.21 302 LEU A CA 1
ATOM 2289 C C . LEU A 1 303 ? -30.960 48.697 52.458 1.00 118.85 302 LEU A C 1
ATOM 2290 O O . LEU A 1 303 ? -29.808 48.797 52.885 1.00 117.99 302 LEU A O 1
ATOM 2295 N N . ASN A 1 304 ? -32.014 48.346 53.254 1.00 117.33 303 ASN A N 1
ATOM 2296 C CA . ASN A 1 304 ? -31.844 48.060 54.696 1.00 118.19 303 ASN A CA 1
ATOM 2297 C C . ASN A 1 304 ? -30.945 46.796 54.941 1.00 122.53 303 ASN A C 1
ATOM 2298 O O . ASN A 1 304 ? -30.051 46.853 55.787 1.00 122.26 303 ASN A O 1
ATOM 2303 N N . PRO A 1 305 ? -31.144 45.655 54.197 1.00 119.30 304 PRO A N 1
ATOM 2304 C CA . PRO A 1 305 ? -30.289 44.470 54.441 1.00 118.41 304 PRO A CA 1
ATOM 2305 C C . PRO A 1 305 ? -28.797 44.772 54.229 1.00 122.11 304 PRO A C 1
ATOM 2306 O O . PRO A 1 305 ? -27.964 44.338 55.028 1.00 121.68 304 PRO A O 1
ATOM 2310 N N . ALA A 1 306 ? -28.463 45.534 53.159 1.00 118.57 305 ALA A N 1
ATOM 2311 C CA . ALA A 1 306 ? -27.078 45.925 52.870 1.00 118.06 305 ALA A CA 1
ATOM 2312 C C . ALA A 1 306 ? -26.569 46.953 53.895 1.00 124.50 305 ALA A C 1
ATOM 2313 O O . ALA A 1 306 ? -25.368 47.020 54.157 1.00 123.70 305 ALA A O 1
ATOM 2323 N N . GLU A 1 308 ? -27.663 47.073 57.238 1.00 128.22 307 GLU A N 1
ATOM 2324 C CA . GLU A 1 308 ? -27.539 46.388 58.539 1.00 129.00 307 GLU A CA 1
ATOM 2325 C C . GLU A 1 308 ? -26.264 45.515 58.606 1.00 132.55 307 GLU A C 1
ATOM 2326 O O . GLU A 1 308 ? -25.562 45.533 59.623 1.00 132.90 307 GLU A O 1
ATOM 2332 N N . ASP A 1 309 ? -25.974 44.741 57.529 1.00 127.67 308 ASP A N 1
ATOM 2333 C CA . ASP A 1 309 ? -24.803 43.851 57.498 1.00 126.44 308 ASP A CA 1
ATOM 2334 C C . ASP A 1 309 ? -23.494 44.643 57.173 1.00 130.77 308 ASP A C 1
ATOM 2335 O O . ASP A 1 309 ? -22.449 44.030 56.926 1.00 129.65 308 ASP A O 1
ATOM 2340 N N . GLU A 1 310 ? -23.561 46.005 57.226 1.00 128.58 309 GLU A N 1
ATOM 2341 C CA . GLU A 1 310 ? -22.401 46.905 57.054 1.00 128.79 309 GLU A CA 1
ATOM 2342 C C . GLU A 1 310 ? -21.686 46.686 55.681 1.00 131.54 309 GLU A C 1
ATOM 2343 O O . GLU A 1 310 ? -20.454 46.612 55.631 1.00 130.71 309 GLU A O 1
ATOM 2349 N N . TRP A 1 311 ? -22.462 46.660 54.578 1.00 127.87 310 TRP A N 1
ATOM 2350 C CA . TRP A 1 311 ? -21.893 46.589 53.221 1.00 126.64 310 TRP A CA 1
ATOM 2351 C C . TRP A 1 311 ? -21.881 47.967 52.578 1.00 129.99 310 TRP A C 1
ATOM 2352 O O . TRP A 1 311 ? -21.036 48.246 51.727 1.00 128.83 310 TRP A O 1
ATOM 2363 N N . ILE A 1 312 ? -22.845 48.827 52.968 1.00 127.23 311 ILE A N 1
ATOM 2364 C CA . ILE A 1 312 ? -23.008 50.163 52.397 1.00 127.61 311 ILE A CA 1
ATOM 2365 C C . ILE A 1 312 ? -23.141 51.214 53.535 1.00 132.08 311 ILE A C 1
ATOM 2366 O O . ILE A 1 312 ? -23.657 50.895 54.613 1.00 132.29 311 ILE A O 1
ATOM 2371 N N . GLU A 1 313 ? -22.656 52.450 53.297 1.00 128.67 312 GLU A N 1
ATOM 2372 C CA . GLU A 1 313 ? -22.787 53.534 54.280 1.00 130.10 312 GLU A CA 1
ATOM 2373 C C . GLU A 1 313 ? -23.416 54.786 53.631 1.00 133.43 312 GLU A C 1
ATOM 2374 O O . GLU A 1 313 ? -23.486 54.878 52.403 1.00 132.06 312 GLU A O 1
ATOM 2380 N N . ARG A 1 314 ? -23.876 55.738 54.461 1.00 130.74 313 ARG A N 1
ATOM 2381 C CA . ARG A 1 314 ? -24.519 56.957 53.979 1.00 131.32 313 ARG A CA 1
ATOM 2382 C C . ARG A 1 314 ? -23.499 58.069 53.750 1.00 136.07 313 ARG A C 1
ATOM 2383 O O . ARG A 1 314 ? -22.572 58.237 54.548 1.00 136.59 313 ARG A O 1
ATOM 2391 N N . THR A 1 315 ? -23.685 58.850 52.663 1.00 132.76 314 THR A N 1
ATOM 2392 C CA . THR A 1 315 ? -22.832 60.001 52.352 1.00 134.12 314 THR A CA 1
ATOM 2393 C C . THR A 1 315 ? -23.093 61.118 53.376 1.00 140.50 314 THR A C 1
ATOM 2394 O O . THR A 1 315 ? -22.188 61.894 53.696 1.00 141.59 314 THR A O 1
ATOM 2398 N N . GLN A 1 316 ? -24.324 61.160 53.927 1.00 137.65 315 GLN A N 1
ATOM 2399 C CA . GLN A 1 316 ? -24.705 62.124 54.960 1.00 139.98 315 GLN A CA 1
ATOM 2400 C C . GLN A 1 316 ? -25.126 61.378 56.260 1.00 144.49 315 GLN A C 1
ATOM 2401 O O . GLN A 1 316 ? -26.320 61.184 56.505 1.00 143.83 315 GLN A O 1
ATOM 2407 N N . PRO A 1 317 ? -24.146 60.885 57.074 1.00 141.77 316 PRO A N 1
ATOM 2408 C CA . PRO A 1 317 ? -24.519 60.105 58.273 1.00 141.55 316 PRO A CA 1
ATOM 2409 C C . PRO A 1 317 ? -25.123 60.983 59.381 1.00 148.53 316 PRO A C 1
ATOM 2410 O O . PRO A 1 317 ? -25.869 60.477 60.221 1.00 147.84 316 PRO A O 1
ATOM 2414 N N . ASP A 1 318 ? -24.798 62.300 59.384 1.00 148.25 317 ASP A N 1
ATOM 2415 C CA . ASP A 1 318 ? -25.327 63.235 60.387 1.00 151.30 317 ASP A CA 1
ATOM 2416 C C . ASP A 1 318 ? -26.842 63.457 60.179 1.00 155.08 317 ASP A C 1
ATOM 2417 O O . ASP A 1 318 ? -27.582 63.596 61.155 1.00 156.29 317 ASP A O 1
ATOM 2422 N N . SER A 1 319 ? -27.295 63.471 58.903 1.00 149.72 318 SER A N 1
ATOM 2423 C CA . SER A 1 319 ? -28.718 63.611 58.569 1.00 149.06 318 SER A CA 1
ATOM 2424 C C . SER A 1 319 ? -29.260 62.298 57.944 1.00 149.48 318 SER A C 1
ATOM 2425 O O . SER A 1 319 ? -29.146 62.093 56.730 1.00 147.76 318 SER A O 1
ATOM 2428 N N . PRO A 1 320 ? -29.796 61.361 58.782 1.00 144.50 319 PRO A N 1
ATOM 2429 C CA . PRO A 1 320 ? -30.236 60.057 58.237 1.00 141.33 319 PRO A CA 1
ATOM 2430 C C . PRO A 1 320 ? -31.437 60.189 57.285 1.00 143.01 319 PRO A C 1
ATOM 2431 O O . PRO A 1 320 ? -31.462 59.543 56.233 1.00 140.84 319 PRO A O 1
ATOM 2435 N N . ARG A 1 321 ? -32.430 61.024 57.652 1.00 139.59 320 ARG A N 1
ATOM 2436 C CA . ARG A 1 321 ? -33.620 61.227 56.826 1.00 138.44 320 ARG A CA 1
ATOM 2437 C C . ARG A 1 321 ? -33.425 62.448 55.913 1.00 141.87 320 ARG A C 1
ATOM 2438 O O . ARG A 1 321 ? -34.111 63.465 56.071 1.00 143.51 320 ARG A O 1
ATOM 2446 N N . SER A 1 322 ? -32.457 62.357 54.980 1.00 135.87 321 SER A N 1
ATOM 2447 C CA . SER A 1 322 ? -32.117 63.463 54.083 1.00 136.18 321 SER A CA 1
ATOM 2448 C C . SER A 1 322 ? -32.686 63.232 52.671 1.00 137.72 321 SER A C 1
ATOM 2449 O O . SER A 1 322 ? -32.642 62.108 52.163 1.00 135.25 321 SER A O 1
ATOM 2452 N N . PRO A 1 323 ? -33.183 64.306 51.989 1.00 134.52 322 PRO A N 1
ATOM 2453 C CA . PRO A 1 323 ? -33.695 64.123 50.616 1.00 132.97 322 PRO A CA 1
ATOM 2454 C C . PRO A 1 323 ? -32.558 63.911 49.604 1.00 134.38 322 PRO A C 1
ATOM 2455 O O . PRO A 1 323 ? -32.737 63.195 48.618 1.00 132.19 322 PRO A O 1
ATOM 2459 N N . THR A 1 324 ? -31.377 64.517 49.866 1.00 131.09 323 THR A N 1
ATOM 2460 C CA . THR A 1 324 ? -30.206 64.393 48.984 1.00 129.74 323 THR A CA 1
ATOM 2461 C C . THR A 1 324 ? -29.301 63.217 49.450 1.00 131.04 323 THR A C 1
ATOM 2462 O O . THR A 1 324 ? -28.089 63.228 49.199 1.00 130.22 323 THR A O 1
ATOM 2466 N N . GLN A 1 325 ? -29.908 62.190 50.091 1.00 125.86 324 GLN A N 1
ATOM 2467 C CA . GLN A 1 325 ? -29.181 61.036 50.625 1.00 123.54 324 GLN A CA 1
ATOM 2468 C C . GLN A 1 325 ? -28.613 60.165 49.495 1.00 125.04 324 GLN A C 1
ATOM 2469 O O . GLN A 1 325 ? -29.341 59.794 48.569 1.00 123.62 324 GLN A O 1
ATOM 2475 N N . ARG A 1 326 ? -27.305 59.847 49.575 1.00 120.95 325 ARG A N 1
ATOM 2476 C CA . ARG A 1 326 ? -26.634 58.966 48.611 1.00 118.87 325 ARG A CA 1
ATOM 2477 C C . ARG A 1 326 ? -25.869 57.869 49.369 1.00 123.02 325 ARG A C 1
ATOM 2478 O O . ARG A 1 326 ? -25.783 57.927 50.599 1.00 123.04 325 ARG A O 1
ATOM 2486 N N . TYR A 1 327 ? -25.389 56.822 48.655 1.00 119.41 326 TYR A N 1
ATOM 2487 C CA . TYR A 1 327 ? -24.782 55.663 49.323 1.00 118.54 326 TYR A CA 1
ATOM 2488 C C . TYR A 1 327 ? -23.443 55.246 48.660 1.00 124.70 326 TYR A C 1
ATOM 2489 O O . TYR A 1 327 ? -23.362 55.135 47.434 1.00 123.66 326 TYR A O 1
ATOM 2498 N N . ARG A 1 328 ? -22.405 54.978 49.498 1.00 123.80 327 ARG A N 1
ATOM 2499 C CA . ARG A 1 328 ? -21.065 54.546 49.040 1.00 123.87 327 ARG A CA 1
ATOM 2500 C C . ARG A 1 328 ? -20.616 53.270 49.800 1.00 129.70 327 ARG A C 1
ATOM 2501 O O . ARG A 1 328 ? -20.960 53.098 50.971 1.00 129.66 327 ARG A O 1
ATOM 2509 N N . LEU A 1 329 ? -19.901 52.351 49.102 1.00 127.44 328 LEU A N 1
ATOM 2510 C CA . LEU A 1 329 ? -19.491 51.056 49.684 1.00 127.04 328 LEU A CA 1
ATOM 2511 C C . LEU A 1 329 ? -18.401 51.224 50.774 1.00 134.70 328 LEU A C 1
ATOM 2512 O O . LEU A 1 329 ? -17.654 52.207 50.765 1.00 135.58 328 LEU A O 1
ATOM 2517 N N . THR A 1 330 ? -18.307 50.231 51.696 1.00 132.82 329 THR A N 1
ATOM 2518 C CA . THR A 1 330 ? -17.290 50.201 52.759 1.00 134.28 329 THR A CA 1
ATOM 2519 C C . THR A 1 330 ? -16.311 49.031 52.511 1.00 139.05 329 THR A C 1
ATOM 2520 O O . THR A 1 330 ? -15.437 49.127 51.645 1.00 138.21 329 THR A O 1
ATOM 2524 N N . GLY A 1 331 ? -16.505 47.929 53.243 1.00 136.54 330 GLY A N 1
ATOM 2525 C CA . GLY A 1 331 ? -15.713 46.719 53.075 1.00 135.51 330 GLY A CA 1
ATOM 2526 C C . GLY A 1 331 ? -16.322 45.778 52.060 1.00 139.39 330 GLY A C 1
ATOM 2527 O O . GLY A 1 331 ? -16.743 44.670 52.406 1.00 137.89 330 GLY A O 1
ATOM 2528 N N . LYS A 1 332 ? -16.430 46.236 50.801 1.00 137.32 331 LYS A N 1
ATOM 2529 C CA . LYS A 1 332 ? -17.022 45.442 49.731 1.00 136.51 331 LYS A CA 1
ATOM 2530 C C . LYS A 1 332 ? -15.945 44.958 48.758 1.00 141.23 331 LYS A C 1
ATOM 2531 O O . LYS A 1 332 ? -15.336 45.767 48.047 1.00 141.30 331 LYS A O 1
ATOM 2533 N N . GLY A 1 333 ? -15.701 43.647 48.757 1.00 137.63 332 GLY A N 1
ATOM 2534 C CA . GLY A 1 333 ? -14.721 43.027 47.875 1.00 137.01 332 GLY A CA 1
ATOM 2535 C C . GLY A 1 333 ? -15.361 42.297 46.713 1.00 141.25 332 GLY A C 1
ATOM 2536 O O . GLY A 1 333 ? -16.233 41.446 46.917 1.00 140.38 332 GLY A O 1
ATOM 2537 N N . GLN A 1 334 ? -14.949 42.638 45.473 1.00 138.54 333 GLN A N 1
ATOM 2538 C CA . GLN A 1 334 ? -15.491 42.007 44.267 1.00 137.92 333 GLN A CA 1
ATOM 2539 C C . GLN A 1 334 ? -14.735 40.707 43.946 1.00 141.47 333 GLN A C 1
ATOM 2540 O O . GLN A 1 334 ? -13.521 40.740 43.702 1.00 141.09 333 GLN A O 1
ATOM 2542 N N . ARG A 1 335 ? -15.463 39.549 43.962 1.00 137.33 334 ARG A N 1
ATOM 2543 C CA . ARG A 1 335 ? -14.893 38.214 43.684 1.00 162.22 334 ARG A CA 1
ATOM 2544 C C . ARG A 1 335 ? -13.664 37.938 44.568 1.00 179.84 334 ARG A C 1
ATOM 2545 O O . ARG A 1 335 ? -13.674 38.254 45.756 1.00 138.64 334 ARG A O 1
#